Protein AF-A0A960Q167-F1 (afdb_monomer)

Mean predicted aligned error: 5.52 Å

Foldseek 3Di:
DPPPPQPDAPEADQDVVVVVVVVVVCVVFQKWKAKDLASPDFQFFQQLVPDDPVDDSVVVQVVQLVVCLVVCVVVDPDDDDAPVSSQVVCVVVPGGAQKDKIASDQLLNLLNRQVPHDLPHWIKMKMAGPRPAAEDERHDDLQPDPAWHKYQYPDDDQLCVLRNIIIIRHNDSNDGDDDPRMHMYIYGSVSSVVSNVVSVVVVNAQCSNPPDPVSVVVVVVCVVVVD

Nearest PDB structures (foldseek):
  8s2m-assembly1_B  TM=5.513E-01  e=5.524E-02  Xenorhabdus bovienii SS-2004
  1s5b-assembly1_A  TM=5.288E-01  e=3.418E-01  Vibrio cholerae
  7pox-assembly1_AAA  TM=3.876E-01  e=2.897E+00  Homo sapiens

Radius of gyration: 17.99 Å; Cα contacts (8 Å, |Δi|>4): 368; chains: 1; bounding box: 46×35×48 Å

Secondary structure (DSSP, 8-state):
-----PPPP-EEE-SHHHHHHHHHHTTTS-EEEEEES-TT--S--HHHHHS-TTS-HHHHHHHHHHHHHHHHGGG-SS---SHHHHHHHHHHTT---SEEEEES-HHHHHHHHHTT--TTS-EEEEEEE-TTPPEE-TTS-TTS-SS-EEE--SS--HHHHHHTEEEEEPSSTTSPP--TTEEEEEEPGGGHHHHHHHHHHTT--HHHHS-SHHHHHHHHHHHHHT-

pLDDT: mean 89.4, std 11.48, range [32.22, 98.0]

Structure (mmCIF, N/CA/C/O backbone):
data_AF-A0A960Q167-F1
#
_entry.id   AF-A0A960Q167-F1
#
loop_
_atom_site.group_PDB
_atom_site.id
_atom_site.type_symbol
_atom_site.label_atom_id
_atom_site.label_alt_id
_atom_site.label_comp_id
_atom_site.label_asym_id
_atom_site.label_entity_id
_atom_site.label_seq_id
_atom_site.pdbx_PDB_ins_code
_atom_site.Cartn_x
_atom_site.Cartn_y
_atom_site.Cartn_z
_atom_site.occupancy
_atom_site.B_iso_or_equiv
_atom_site.auth_seq_id
_atom_site.auth_comp_id
_atom_site.auth_asym_id
_atom_site.auth_atom_id
_atom_site.pdbx_PDB_model_num
ATOM 1 N N . MET A 1 1 ? -16.768 18.673 -15.789 1.00 34.62 1 MET A N 1
ATOM 2 C CA . MET A 1 1 ? -16.038 17.725 -14.915 1.00 34.62 1 MET A CA 1
ATOM 3 C C . MET A 1 1 ? -16.980 16.571 -14.588 1.00 34.62 1 MET A C 1
ATOM 5 O O . MET A 1 1 ? -17.985 16.840 -13.936 1.00 34.62 1 MET A O 1
ATOM 9 N N . PRO A 1 2 ? -16.750 15.326 -15.038 1.00 32.22 2 PRO A N 1
ATOM 10 C CA . PRO A 1 2 ? -17.537 14.212 -14.526 1.00 32.22 2 PRO A CA 1
ATOM 11 C C . PRO A 1 2 ? -17.194 14.048 -13.040 1.00 32.22 2 PRO A C 1
ATOM 13 O O . PRO A 1 2 ? -16.030 13.857 -12.687 1.00 32.22 2 PRO A O 1
ATOM 16 N N . ARG A 1 3 ? -18.192 14.201 -12.159 1.00 32.22 3 ARG A N 1
ATOM 17 C CA . ARG A 1 3 ? -18.057 13.901 -10.728 1.00 32.22 3 ARG A CA 1
ATOM 18 C C . ARG A 1 3 ? -17.563 12.460 -10.615 1.00 32.22 3 ARG A C 1
ATOM 20 O O . ARG A 1 3 ? -18.276 11.541 -11.009 1.00 32.22 3 ARG A O 1
ATOM 27 N N . GLN A 1 4 ? -16.346 12.263 -10.107 1.00 42.69 4 GLN A N 1
ATOM 28 C CA . GLN A 1 4 ? -15.886 10.936 -9.717 1.00 42.69 4 GLN A CA 1
ATOM 29 C C . GLN A 1 4 ? -16.845 10.425 -8.641 1.00 42.69 4 GLN A C 1
ATOM 31 O O . GLN A 1 4 ? -16.875 10.935 -7.522 1.00 42.69 4 GLN A O 1
ATOM 36 N N . VAL A 1 5 ? -17.695 9.472 -9.017 1.00 40.53 5 VAL A N 1
ATOM 37 C CA . VAL A 1 5 ? -18.605 8.801 -8.092 1.00 40.53 5 VAL A CA 1
ATOM 38 C C . VAL A 1 5 ? -17.734 8.027 -7.109 1.00 40.53 5 VAL A C 1
ATOM 40 O O . VAL A 1 5 ? -17.055 7.074 -7.500 1.00 40.53 5 VAL A O 1
ATOM 43 N N . LYS A 1 6 ? -17.700 8.496 -5.857 1.00 50.59 6 LYS A N 1
ATOM 44 C CA . LYS A 1 6 ? -17.027 7.808 -4.754 1.00 50.59 6 LYS A CA 1
ATOM 45 C C . LYS A 1 6 ? -17.687 6.436 -4.571 1.00 50.59 6 LYS A C 1
ATOM 47 O O . LYS A 1 6 ? -18.917 6.372 -4.636 1.00 50.59 6 LYS A O 1
ATOM 52 N N . PRO A 1 7 ? -16.926 5.360 -4.322 1.00 54.28 7 PRO A N 1
ATOM 53 C CA . PRO A 1 7 ? -17.523 4.113 -3.868 1.00 54.28 7 PRO A CA 1
ATOM 54 C C . PRO A 1 7 ? -18.325 4.388 -2.590 1.00 54.28 7 PRO A C 1
ATOM 56 O O . PRO A 1 7 ? -17.828 5.058 -1.678 1.00 54.28 7 PRO A O 1
ATOM 59 N N . THR A 1 8 ? -19.571 3.921 -2.532 1.00 61.25 8 THR A N 1
ATOM 60 C CA . THR A 1 8 ? -20.372 3.941 -1.303 1.00 61.25 8 THR A CA 1
ATOM 61 C C . THR A 1 8 ? -19.632 3.160 -0.223 1.00 61.25 8 THR A C 1
ATOM 63 O O . THR A 1 8 ? -19.150 2.064 -0.491 1.00 61.25 8 THR A O 1
ATOM 66 N N . ALA A 1 9 ? -19.491 3.739 0.971 1.00 72.56 9 ALA A N 1
ATOM 67 C CA . ALA A 1 9 ? -18.815 3.067 2.076 1.00 72.56 9 ALA A CA 1
ATOM 68 C C . ALA A 1 9 ? -19.565 1.785 2.468 1.00 72.56 9 ALA A C 1
ATOM 70 O O . ALA A 1 9 ? -20.790 1.799 2.577 1.00 72.56 9 ALA A O 1
ATOM 71 N N . ASN A 1 10 ? -18.820 0.710 2.711 1.00 90.06 10 ASN A N 1
ATOM 72 C CA . ASN A 1 10 ? -19.330 -0.563 3.218 1.00 90.06 10 ASN A CA 1
ATOM 73 C C . ASN A 1 10 ? -19.529 -0.535 4.743 1.00 90.06 10 ASN A C 1
ATOM 75 O O . ASN A 1 10 ? -20.311 -1.321 5.270 1.00 90.06 10 ASN A O 1
ATOM 79 N N . GLY A 1 11 ? -18.843 0.374 5.440 1.00 92.25 11 GLY A N 1
ATOM 80 C CA . GLY A 1 11 ? -18.972 0.586 6.878 1.00 92.25 11 GLY A CA 1
ATOM 81 C C . GLY A 1 11 ? -17.874 1.489 7.437 1.00 92.25 11 GLY A C 1
ATOM 82 O O . GLY A 1 11 ? -17.218 2.222 6.687 1.00 92.25 11 GLY A O 1
ATOM 83 N N . VAL A 1 12 ? -17.703 1.444 8.759 1.00 95.75 12 VAL A N 1
ATOM 84 C CA . VAL A 1 12 ? -16.759 2.265 9.529 1.00 95.75 12 VAL A CA 1
ATOM 85 C C . VAL A 1 12 ? -15.834 1.360 10.345 1.00 95.75 12 VAL A C 1
ATOM 87 O O . VAL A 1 12 ? -16.274 0.312 10.804 1.00 95.75 12 VAL A O 1
ATOM 90 N N . ILE A 1 13 ? -14.573 1.768 10.503 1.00 96.75 13 ILE A N 1
ATOM 91 C CA . ILE A 1 13 ? -13.625 1.233 11.487 1.00 96.75 13 ILE A CA 1
ATOM 92 C C . ILE A 1 13 ? -13.333 2.363 12.478 1.00 96.75 13 ILE A C 1
ATOM 94 O O . ILE A 1 13 ? -12.745 3.380 12.101 1.00 96.75 13 ILE A O 1
ATOM 98 N N . ALA A 1 14 ? -13.788 2.208 13.715 1.00 95.69 14 ALA A N 1
ATOM 99 C CA . ALA A 1 14 ? -13.569 3.147 14.809 1.00 95.69 14 ALA A CA 1
ATOM 100 C C . ALA A 1 14 ? -12.671 2.558 15.909 1.00 95.69 14 ALA A C 1
ATOM 102 O O . ALA A 1 14 ? -12.023 3.315 16.627 1.00 95.69 14 ALA A O 1
ATOM 103 N N . GLU A 1 15 ? -12.604 1.231 16.011 1.00 96.69 15 GLU A N 1
ATOM 104 C CA . GLU A 1 15 ? -11.766 0.493 16.960 1.00 96.69 15 GLU A CA 1
ATOM 105 C C . GLU A 1 15 ? -11.263 -0.833 16.356 1.00 96.69 15 GLU A C 1
ATOM 107 O O . GLU A 1 15 ? -11.755 -1.303 15.325 1.00 96.69 15 GLU A O 1
ATOM 112 N N . ILE A 1 16 ? -10.289 -1.483 17.005 1.00 97.38 16 ILE A N 1
ATOM 113 C CA . ILE A 1 16 ? -9.765 -2.784 16.551 1.00 97.38 16 ILE A CA 1
ATOM 114 C C . ILE A 1 16 ? -10.865 -3.854 16.472 1.00 97.38 16 ILE A C 1
ATOM 116 O O . ILE A 1 16 ? -10.813 -4.724 15.599 1.00 97.38 16 ILE A O 1
ATOM 120 N N . ALA A 1 17 ? -11.887 -3.792 17.330 1.00 97.06 17 ALA A N 1
ATOM 121 C CA . ALA A 1 17 ? -13.003 -4.735 17.292 1.00 97.06 17 ALA A CA 1
ATOM 122 C C . ALA A 1 17 ? -13.760 -4.701 15.950 1.00 97.06 17 ALA A C 1
ATOM 124 O O . ALA A 1 17 ? -14.127 -5.764 15.437 1.00 97.06 17 ALA A O 1
ATOM 125 N N . ASP A 1 18 ? -13.907 -3.524 15.331 1.00 97.44 18 ASP A N 1
ATOM 126 C CA . ASP A 1 18 ? -14.516 -3.382 14.004 1.00 97.44 18 ASP A CA 1
ATOM 127 C C . ASP A 1 18 ? -13.678 -4.076 12.927 1.00 97.44 18 ASP A C 1
ATOM 129 O O . ASP A 1 18 ? -14.216 -4.770 12.057 1.00 97.44 18 ASP A O 1
ATOM 133 N N . LEU A 1 19 ? -12.347 -3.941 13.007 1.00 97.06 19 LEU A N 1
ATOM 134 C CA . LEU A 1 19 ? -11.435 -4.643 12.107 1.00 97.06 19 LEU A CA 1
ATOM 135 C C . LEU A 1 19 ? -11.575 -6.156 12.287 1.00 97.06 19 LEU A C 1
ATOM 137 O O . LEU A 1 19 ? -11.718 -6.880 11.309 1.00 97.06 19 LEU A O 1
ATOM 141 N N . LEU A 1 20 ? -11.611 -6.659 13.521 1.00 96.75 20 LEU A N 1
ATOM 142 C CA . LEU A 1 20 ? -11.802 -8.090 13.774 1.00 96.75 20 LEU A CA 1
ATOM 143 C C . LEU A 1 20 ? -13.153 -8.597 13.243 1.00 96.75 20 LEU A C 1
ATOM 145 O O . LEU A 1 20 ? -13.226 -9.705 12.707 1.00 96.75 20 LEU A O 1
ATOM 149 N N . ALA A 1 21 ? -14.218 -7.801 13.357 1.00 96.44 21 ALA A N 1
ATOM 150 C CA . ALA A 1 21 ? -15.525 -8.123 12.788 1.00 96.44 21 ALA A CA 1
ATOM 151 C C . ALA A 1 21 ? -15.500 -8.145 11.248 1.00 96.44 21 ALA A C 1
ATOM 153 O O . ALA A 1 21 ? -16.145 -8.997 10.631 1.00 96.44 21 ALA A O 1
ATOM 154 N N . LEU A 1 22 ? -14.733 -7.251 10.615 1.00 95.56 22 LEU A N 1
ATOM 155 C CA . LEU A 1 22 ? -14.435 -7.305 9.183 1.00 95.56 22 LEU A CA 1
ATOM 156 C C . LEU A 1 22 ? -13.726 -8.610 8.811 1.00 95.56 22 LEU A C 1
ATOM 158 O O . LEU A 1 22 ? -14.242 -9.352 7.982 1.00 95.56 22 LEU A O 1
ATOM 162 N N . LEU A 1 23 ? -12.629 -8.947 9.491 1.00 95.69 23 LEU A N 1
ATOM 163 C CA . LEU A 1 23 ? -11.837 -10.141 9.179 1.00 95.69 23 LEU A CA 1
ATOM 164 C C . LEU A 1 23 ? -12.623 -11.443 9.330 1.00 95.69 23 LEU A C 1
ATOM 166 O O . LEU A 1 23 ? -12.422 -12.370 8.553 1.00 95.69 23 LEU A O 1
ATOM 170 N N . ARG A 1 24 ? -13.563 -11.519 10.281 1.00 96.38 24 ARG A N 1
ATOM 171 C CA . ARG A 1 24 ? -14.470 -12.673 10.411 1.00 96.38 24 ARG A CA 1
ATOM 172 C C . ARG A 1 24 ? -15.352 -12.877 9.178 1.00 96.38 24 ARG A C 1
ATOM 174 O O . ARG A 1 24 ? -15.651 -14.016 8.842 1.00 96.38 24 ARG A O 1
ATOM 181 N N . ARG A 1 25 ? -15.749 -11.798 8.496 1.00 93.88 25 ARG A N 1
ATOM 182 C CA . ARG A 1 25 ? -16.525 -11.860 7.244 1.00 93.88 25 ARG A CA 1
ATOM 183 C C . ARG A 1 25 ? -15.671 -12.194 6.024 1.00 93.88 25 ARG A C 1
ATOM 185 O O . ARG A 1 25 ? -16.228 -12.529 4.991 1.00 93.88 25 ARG A O 1
ATOM 192 N N . HIS A 1 26 ? -14.352 -12.091 6.147 1.00 95.62 26 HIS A N 1
ATOM 193 C CA . HIS A 1 26 ? -13.386 -12.358 5.082 1.00 95.62 26 HIS A CA 1
ATOM 194 C C . HIS A 1 26 ? -12.748 -13.751 5.182 1.00 95.62 26 HIS A C 1
ATOM 196 O O . HIS A 1 26 ? -11.854 -14.068 4.407 1.00 95.62 26 HIS A O 1
ATOM 202 N N . GLN A 1 27 ? -13.191 -14.591 6.125 1.00 92.31 27 GLN A N 1
ATOM 203 C CA . GLN A 1 27 ? -12.603 -15.915 6.380 1.00 92.31 27 GLN A CA 1
ATOM 204 C C . GLN A 1 27 ? -12.768 -16.915 5.227 1.00 92.31 27 GLN A C 1
ATOM 206 O O . GLN A 1 27 ? -12.029 -17.894 5.169 1.00 92.31 27 GLN A O 1
ATOM 211 N N . ASP A 1 28 ? -13.735 -16.702 4.337 1.00 93.00 28 ASP A N 1
ATOM 212 C CA . ASP A 1 28 ? -14.079 -17.590 3.223 1.00 93.00 28 ASP A CA 1
ATOM 213 C C . ASP A 1 28 ? -13.438 -17.175 1.886 1.00 93.00 28 ASP A C 1
ATOM 215 O O . ASP A 1 28 ? -13.809 -17.705 0.836 1.00 93.00 28 ASP A O 1
ATOM 219 N N . GLY A 1 29 ? -12.512 -16.216 1.898 1.00 94.25 29 GLY A N 1
ATOM 220 C CA . GLY A 1 29 ? -11.863 -15.718 0.691 1.00 94.25 29 GLY A CA 1
ATOM 221 C C . GLY A 1 29 ? -10.437 -15.249 0.930 1.00 94.25 29 GLY A C 1
ATOM 222 O O . GLY A 1 29 ? -9.949 -15.182 2.059 1.00 94.25 29 GLY A O 1
ATOM 223 N N . ILE A 1 30 ? -9.761 -14.909 -0.163 1.00 95.69 30 ILE A N 1
ATOM 224 C CA . ILE A 1 30 ? -8.417 -14.334 -0.114 1.00 95.69 30 ILE A CA 1
ATOM 225 C C . ILE A 1 30 ? -8.570 -12.828 -0.264 1.00 95.69 30 ILE A C 1
ATOM 227 O O . ILE A 1 30 ? -9.178 -12.352 -1.221 1.00 95.69 30 ILE A O 1
ATOM 231 N N . PHE A 1 31 ? -8.034 -12.077 0.694 1.00 97.56 31 PHE A N 1
ATOM 232 C CA . PHE A 1 31 ? -8.165 -10.627 0.722 1.00 97.56 31 PHE A CA 1
ATOM 233 C C . PHE A 1 31 ? -6.810 -9.940 0.784 1.00 97.56 31 PHE A C 1
ATOM 235 O O . PHE A 1 31 ? -5.908 -10.348 1.517 1.00 97.56 31 PHE A O 1
ATOM 242 N N . LEU A 1 32 ? -6.714 -8.846 0.037 1.00 98.00 32 LEU A N 1
ATOM 243 C CA . LEU A 1 32 ? -5.652 -7.862 0.146 1.00 98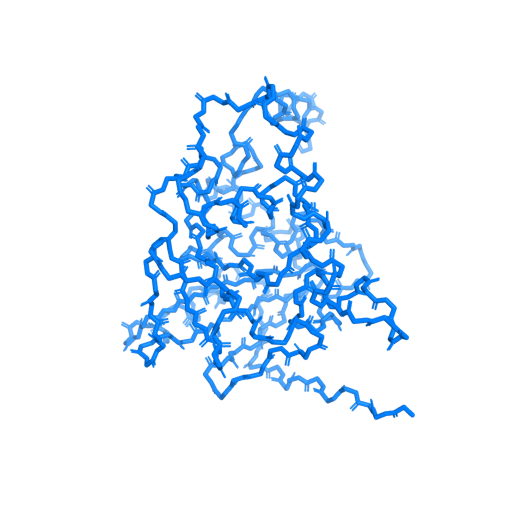.00 32 LEU A CA 1
ATOM 244 C C . LEU A 1 32 ? -6.214 -6.561 0.711 1.00 98.00 32 LEU A C 1
ATOM 246 O O . LEU A 1 32 ? -7.342 -6.175 0.405 1.00 98.00 32 LEU A O 1
ATOM 250 N N . TYR A 1 33 ? -5.408 -5.861 1.498 1.00 97.88 33 TYR A N 1
ATOM 251 C CA . TYR A 1 33 ? -5.811 -4.650 2.199 1.00 97.88 33 TYR A CA 1
ATOM 252 C C . TYR A 1 33 ? -4.934 -3.467 1.801 1.00 97.88 33 TYR A C 1
ATOM 254 O O . TYR A 1 33 ? -3.763 -3.630 1.457 1.00 97.88 33 TYR A O 1
ATOM 262 N N . ARG A 1 34 ? -5.494 -2.259 1.851 1.00 96.62 34 ARG A N 1
ATOM 263 C CA . ARG A 1 34 ? -4.752 -1.012 1.622 1.00 96.62 34 ARG A CA 1
ATOM 264 C C . ARG A 1 34 ? -5.319 0.104 2.487 1.00 96.62 34 ARG A C 1
ATOM 266 O O . ARG A 1 34 ? -6.522 0.346 2.448 1.00 96.62 34 ARG A O 1
ATOM 273 N N . GLY A 1 35 ? -4.457 0.786 3.231 1.00 95.75 35 GLY A N 1
ATOM 274 C CA . GLY A 1 35 ? -4.803 2.020 3.929 1.00 95.75 35 GLY A CA 1
ATOM 275 C C . GLY A 1 35 ? -4.451 3.247 3.108 1.00 95.75 35 GLY A C 1
ATOM 276 O O . GLY A 1 35 ? -3.432 3.252 2.420 1.00 95.75 35 GLY A O 1
ATOM 277 N N . GLU A 1 36 ? -5.282 4.279 3.189 1.00 93.19 36 GLU A N 1
ATOM 278 C CA . GLU A 1 36 ? -4.957 5.622 2.707 1.00 93.19 36 GLU A CA 1
ATOM 279 C C . GLU A 1 36 ? -5.347 6.638 3.780 1.00 93.19 36 GLU A C 1
ATOM 281 O O . GLU A 1 36 ? -6.439 6.564 4.356 1.00 93.19 36 GLU A O 1
ATOM 286 N N . ASP A 1 37 ? -4.466 7.606 3.998 1.00 88.88 37 ASP A N 1
ATOM 287 C CA . ASP A 1 37 ? -4.603 8.668 4.995 1.00 88.88 37 ASP A CA 1
ATOM 288 C C . ASP A 1 37 ? -5.692 9.696 4.667 1.00 88.88 37 ASP A C 1
ATOM 290 O O . ASP A 1 37 ? -6.159 10.403 5.557 1.00 88.88 37 ASP A O 1
ATOM 294 N N . ALA A 1 38 ? -6.177 9.727 3.422 1.00 84.75 38 ALA A N 1
ATOM 295 C CA . ALA A 1 38 ? -7.330 10.531 3.044 1.00 84.75 38 ALA A CA 1
ATOM 296 C C . ALA A 1 38 ? -8.383 9.728 2.272 1.00 84.75 38 ALA A C 1
ATOM 298 O O . ALA A 1 38 ? -8.195 9.279 1.136 1.00 84.75 38 ALA A O 1
ATOM 299 N N . ALA A 1 39 ? -9.583 9.663 2.847 1.00 77.25 39 ALA A N 1
ATOM 300 C CA . ALA A 1 39 ? -10.752 8.982 2.294 1.00 77.25 39 ALA A CA 1
ATOM 301 C C . ALA A 1 39 ? -11.269 9.567 0.966 1.00 77.25 39 ALA A C 1
ATOM 303 O O . ALA A 1 39 ? -12.188 9.001 0.353 1.00 77.25 39 ALA A O 1
ATOM 304 N N . SER A 1 40 ? -10.748 10.728 0.558 1.00 72.25 40 SER A N 1
ATOM 305 C CA . SER A 1 40 ? -11.099 11.448 -0.665 1.00 72.25 40 SER A CA 1
ATOM 306 C C . SER A 1 40 ? -10.318 10.970 -1.891 1.00 72.25 40 SER A C 1
ATOM 308 O O . SER A 1 40 ? -10.781 11.214 -3.010 1.00 72.25 40 SER A O 1
ATOM 310 N N . TYR A 1 41 ? -9.188 10.277 -1.710 1.00 72.25 41 TYR A N 1
ATOM 311 C CA . TYR A 1 41 ? -8.347 9.873 -2.829 1.00 72.25 41 TYR A CA 1
ATOM 312 C C . TYR A 1 41 ? -8.940 8.686 -3.601 1.00 72.25 41 TYR A C 1
ATOM 314 O O . TYR A 1 41 ? -9.305 7.667 -3.005 1.00 72.25 41 TYR A O 1
ATOM 322 N N . PRO A 1 42 ? -9.032 8.778 -4.942 1.00 84.50 42 PRO A N 1
ATOM 323 C CA . PRO A 1 42 ? -9.322 7.612 -5.759 1.00 84.50 42 PRO A CA 1
ATOM 324 C C . PRO A 1 42 ? -8.146 6.630 -5.689 1.00 84.50 42 PRO A C 1
ATOM 326 O O . PRO A 1 42 ? -6.991 7.059 -5.693 1.00 84.50 42 PRO A O 1
ATOM 329 N N . LEU A 1 43 ? -8.437 5.323 -5.706 1.00 91.94 43 LEU A N 1
ATOM 330 C CA . LEU A 1 43 ? -7.428 4.269 -5.863 1.00 91.94 43 LEU A CA 1
ATOM 331 C C . LEU A 1 43 ? -6.795 4.358 -7.250 1.00 91.94 43 LEU A C 1
ATOM 333 O O . LEU A 1 43 ? -7.223 3.703 -8.195 1.00 91.94 43 LEU A O 1
ATOM 337 N N . ARG A 1 44 ? -5.809 5.233 -7.389 1.00 93.56 44 ARG A N 1
ATOM 338 C CA . ARG A 1 44 ? -5.122 5.513 -8.642 1.00 93.56 44 ARG A CA 1
ATOM 339 C C . ARG A 1 44 ? -3.614 5.455 -8.404 1.00 93.56 44 ARG A C 1
ATOM 341 O O . ARG A 1 44 ? -3.154 6.121 -7.469 1.00 93.56 44 ARG A O 1
ATOM 348 N N . PRO A 1 45 ? -2.851 4.714 -9.229 1.00 95.25 45 PRO A N 1
ATOM 349 C CA . PRO A 1 45 ? -1.395 4.705 -9.15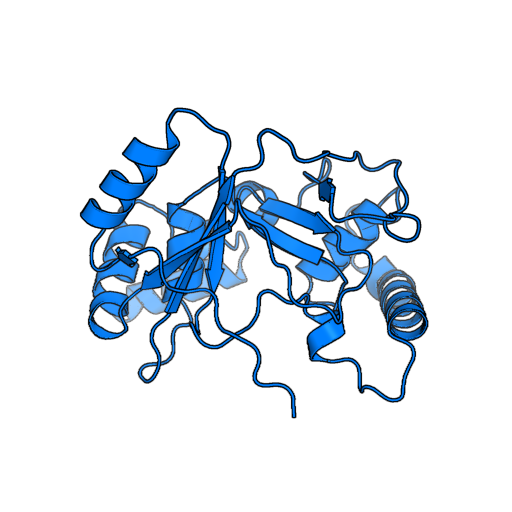6 1.00 95.25 45 PRO A CA 1
ATOM 350 C C . PRO A 1 45 ? -0.791 6.111 -9.126 1.00 95.25 45 PRO A C 1
ATOM 352 O O . PRO A 1 45 ? -1.348 7.068 -9.675 1.00 95.25 45 PRO A O 1
ATOM 355 N N . LYS A 1 46 ? 0.380 6.249 -8.492 1.00 94.25 46 LYS A N 1
ATOM 356 C CA . LYS A 1 46 ? 1.059 7.547 -8.347 1.00 94.25 46 LYS A CA 1
ATOM 357 C C . LYS A 1 46 ? 1.315 8.209 -9.702 1.00 94.25 46 LYS A C 1
ATOM 359 O O . LYS A 1 46 ? 1.081 9.410 -9.819 1.00 94.25 46 LYS A O 1
ATOM 364 N N . LEU A 1 47 ? 1.692 7.429 -10.716 1.00 95.00 47 LEU A N 1
ATOM 365 C CA . LEU A 1 47 ? 1.919 7.922 -12.072 1.00 95.00 47 LEU A CA 1
ATOM 366 C C . LEU A 1 47 ? 0.695 8.647 -12.644 1.00 95.00 47 LEU A C 1
ATOM 368 O O . LEU A 1 47 ? 0.777 9.830 -12.955 1.00 95.00 47 LEU A O 1
ATOM 372 N N . GLY A 1 48 ? -0.476 8.009 -12.682 1.00 93.56 48 GLY A N 1
ATOM 373 C CA . GLY A 1 48 ? -1.679 8.645 -13.235 1.00 93.56 48 GLY A CA 1
ATOM 374 C C . GLY A 1 48 ? -2.295 9.745 -12.363 1.00 93.56 48 GLY A C 1
ATOM 375 O O . GLY A 1 48 ? -3.287 10.366 -12.755 1.00 93.56 48 GLY A O 1
ATOM 376 N N . ARG A 1 49 ? -1.749 9.992 -11.164 1.00 91.06 49 ARG A N 1
ATOM 377 C CA . ARG A 1 49 ? -2.047 11.195 -10.368 1.00 91.06 49 ARG A CA 1
ATOM 378 C C . ARG A 1 49 ? -1.161 12.382 -10.755 1.00 91.06 49 ARG A C 1
ATOM 380 O O . ARG A 1 49 ? -1.602 13.514 -10.597 1.00 91.06 49 ARG A O 1
ATOM 387 N N . GLN A 1 50 ? 0.063 12.127 -11.215 1.00 91.38 50 GLN A N 1
ATOM 388 C CA . GLN A 1 50 ? 1.088 13.150 -11.446 1.00 91.38 50 GLN A CA 1
ATOM 389 C C . GLN A 1 50 ? 1.276 13.510 -12.921 1.00 91.38 50 GLN A C 1
ATOM 391 O O . GLN A 1 50 ? 1.696 14.627 -13.214 1.00 91.38 50 GLN A O 1
ATOM 396 N N . VAL A 1 51 ? 0.960 12.596 -13.841 1.00 89.69 51 VAL A N 1
ATOM 397 C CA . VAL A 1 51 ? 1.052 12.855 -15.281 1.00 89.69 51 VAL A CA 1
ATOM 398 C C . VAL A 1 51 ? 0.013 13.909 -15.695 1.00 89.69 51 VAL A C 1
ATOM 400 O O . VAL A 1 51 ? -1.180 13.718 -15.426 1.00 89.69 51 VAL A O 1
ATOM 403 N N . PRO A 1 52 ? 0.427 15.015 -16.346 1.00 87.88 52 PRO A N 1
ATOM 404 C CA . PRO A 1 52 ? -0.513 15.969 -16.923 1.00 87.88 52 PRO A CA 1
ATOM 405 C C . PRO A 1 52 ? -1.274 15.334 -18.091 1.00 87.88 52 PRO A C 1
ATOM 407 O O . PRO A 1 52 ? -0.745 14.485 -18.804 1.00 87.88 52 PRO A O 1
ATOM 410 N N . LYS A 1 53 ? -2.527 15.747 -18.297 1.00 84.19 53 LYS A N 1
ATOM 411 C CA . LYS A 1 53 ? -3.449 15.099 -19.251 1.00 84.19 53 LYS A CA 1
ATOM 412 C C . LYS A 1 53 ? -3.011 15.222 -20.709 1.00 84.19 53 LYS A C 1
ATOM 414 O O . LYS A 1 53 ? -3.531 14.510 -21.558 1.00 84.19 53 LYS A O 1
ATOM 419 N N . GLU A 1 54 ? -2.135 16.174 -20.987 1.00 88.81 54 GLU A N 1
ATOM 420 C CA . GLU A 1 54 ? -1.628 16.508 -22.310 1.00 88.81 54 GLU A CA 1
ATOM 421 C C . GLU A 1 54 ? -0.495 15.576 -22.758 1.00 88.81 54 GLU A C 1
ATOM 423 O O . GLU A 1 54 ? -0.132 15.594 -23.931 1.00 88.81 54 GLU A O 1
ATOM 428 N N . PHE A 1 55 ? 0.068 14.783 -21.841 1.00 88.88 55 PHE A N 1
ATOM 429 C CA . PHE A 1 55 ? 1.180 13.883 -22.122 1.00 88.88 55 PHE A CA 1
ATOM 430 C C . PHE A 1 55 ? 0.742 12.425 -22.106 1.00 88.88 55 PHE A C 1
ATOM 432 O O . PHE A 1 55 ? -0.147 12.037 -21.343 1.00 88.88 55 PHE A O 1
ATOM 439 N N . ASP A 1 56 ? 1.428 11.615 -22.911 1.00 92.56 56 ASP A N 1
ATOM 440 C CA . ASP A 1 56 ? 1.312 10.170 -22.807 1.00 92.56 56 ASP A CA 1
ATOM 441 C C . ASP A 1 56 ? 1.996 9.691 -21.522 1.00 92.56 56 ASP A C 1
ATOM 443 O O . ASP A 1 56 ? 3.180 9.938 -21.269 1.00 92.56 56 ASP A O 1
ATOM 447 N N . TRP A 1 57 ? 1.218 9.032 -20.670 1.00 93.69 57 TRP A N 1
ATOM 448 C CA . TRP A 1 57 ? 1.705 8.512 -19.405 1.00 93.69 57 TRP A CA 1
ATOM 449 C C . TRP A 1 57 ? 2.672 7.339 -19.615 1.00 93.69 57 TRP A C 1
ATOM 451 O O . TRP A 1 57 ? 3.529 7.141 -18.750 1.00 93.69 57 TRP A O 1
ATOM 461 N N . SER A 1 58 ? 2.567 6.584 -20.722 1.00 92.69 58 SER A N 1
ATOM 462 C CA . SER A 1 58 ? 3.461 5.450 -20.987 1.00 92.69 58 SER A CA 1
ATOM 463 C C . SER A 1 58 ? 4.881 5.923 -21.275 1.00 92.69 58 SER A C 1
ATOM 465 O O . SER A 1 58 ? 5.820 5.434 -20.649 1.00 92.69 58 SER A O 1
ATOM 467 N N . ASP A 1 59 ? 5.023 6.944 -22.124 1.00 93.06 59 ASP A N 1
ATOM 468 C CA . ASP A 1 59 ? 6.316 7.541 -22.485 1.00 93.06 59 ASP A CA 1
ATOM 469 C C . ASP A 1 59 ? 7.007 8.153 -21.257 1.00 93.06 59 ASP A C 1
ATOM 471 O O . ASP A 1 59 ? 8.228 8.056 -21.075 1.00 93.06 59 ASP A O 1
ATOM 475 N N . ILE A 1 60 ? 6.216 8.773 -20.373 1.00 94.06 60 ILE A N 1
ATOM 476 C CA . ILE A 1 60 ? 6.713 9.317 -19.106 1.00 94.06 60 ILE A CA 1
ATOM 477 C C . ILE A 1 60 ? 7.226 8.194 -18.206 1.00 94.06 60 ILE A C 1
ATOM 479 O O . ILE A 1 60 ? 8.311 8.326 -17.641 1.00 94.06 60 ILE A O 1
ATOM 483 N N . GLU A 1 61 ? 6.473 7.105 -18.043 1.00 95.12 61 GLU A N 1
ATOM 484 C CA . GLU A 1 61 ? 6.891 6.003 -17.176 1.00 95.12 61 GLU A CA 1
ATOM 485 C C . GLU A 1 61 ? 8.170 5.332 -17.671 1.00 95.12 61 GLU A C 1
ATOM 487 O O . GLU A 1 61 ? 9.080 5.104 -16.871 1.00 95.12 61 GLU A O 1
ATOM 492 N N . GLU A 1 62 ? 8.268 5.073 -18.976 1.00 93.94 62 GLU A N 1
ATOM 493 C CA . GLU A 1 62 ? 9.467 4.513 -19.600 1.00 93.94 62 GLU A CA 1
ATOM 494 C C . GLU A 1 62 ? 10.681 5.412 -19.330 1.00 93.94 62 GLU A C 1
ATOM 496 O O . GLU A 1 62 ? 11.697 4.962 -18.791 1.00 93.94 62 GLU A O 1
ATOM 501 N N . THR A 1 63 ? 10.532 6.721 -19.558 1.00 94.81 63 THR A N 1
ATOM 502 C CA . THR A 1 63 ? 11.581 7.714 -19.285 1.00 94.81 63 THR A CA 1
ATOM 503 C C . THR A 1 63 ? 11.991 7.739 -17.808 1.00 94.81 63 THR A C 1
ATOM 505 O O . THR A 1 63 ? 13.184 7.808 -17.484 1.00 94.81 63 THR A O 1
ATOM 508 N N . LEU A 1 64 ? 11.020 7.691 -16.889 1.00 95.12 64 LEU A N 1
ATOM 509 C CA . LEU A 1 64 ? 11.267 7.688 -15.445 1.00 95.12 64 LEU A CA 1
ATOM 510 C C . LEU A 1 64 ? 12.021 6.428 -15.009 1.00 95.12 64 LEU A C 1
ATOM 512 O O . LEU A 1 64 ? 12.991 6.524 -14.250 1.00 95.12 64 LEU A O 1
ATOM 516 N N . ILE A 1 65 ? 11.604 5.258 -15.494 1.00 94.81 65 ILE A N 1
ATOM 517 C CA . ILE A 1 65 ? 12.225 3.971 -15.173 1.00 94.81 65 ILE A CA 1
ATOM 518 C C . ILE A 1 65 ? 13.642 3.903 -15.734 1.00 94.81 65 ILE A C 1
ATOM 520 O O . ILE A 1 65 ? 14.554 3.474 -15.029 1.00 94.81 65 ILE A O 1
ATOM 524 N N . ASP A 1 66 ? 13.872 4.369 -16.957 1.00 95.69 66 ASP A N 1
ATOM 525 C CA . ASP A 1 66 ? 15.205 4.370 -17.553 1.00 95.69 66 ASP A CA 1
ATOM 526 C C . ASP A 1 66 ? 16.153 5.345 -16.854 1.00 95.69 66 ASP A C 1
ATOM 528 O O . ASP A 1 66 ? 17.325 5.031 -16.613 1.00 95.69 66 ASP A O 1
ATOM 532 N N . ALA A 1 67 ? 15.656 6.513 -16.442 1.00 96.56 67 ALA A N 1
ATOM 533 C CA . ALA A 1 67 ? 16.414 7.415 -15.585 1.00 96.56 67 ALA A CA 1
ATOM 534 C C . ALA A 1 67 ? 16.750 6.759 -14.236 1.00 96.56 67 ALA A C 1
ATOM 536 O O . ALA A 1 67 ? 17.893 6.867 -13.781 1.00 96.56 67 ALA A O 1
ATOM 537 N N . PHE A 1 68 ? 15.796 6.051 -13.623 1.00 96.00 68 PHE A N 1
ATOM 538 C CA . PHE A 1 68 ? 16.003 5.321 -12.372 1.00 96.00 68 PHE A CA 1
ATOM 539 C C . PHE A 1 68 ? 17.038 4.200 -12.529 1.00 96.00 68 PHE A C 1
ATOM 541 O O . PHE A 1 68 ? 17.980 4.137 -11.744 1.00 96.00 68 PHE A O 1
ATOM 548 N N . LYS A 1 69 ? 16.953 3.380 -13.585 1.00 94.75 69 LYS A N 1
ATOM 549 C CA . LYS A 1 69 ? 17.929 2.321 -13.898 1.00 94.75 69 LYS A CA 1
ATOM 550 C C . LYS A 1 69 ? 19.343 2.880 -14.055 1.00 94.75 69 LYS A C 1
ATOM 552 O O . LYS A 1 69 ? 20.281 2.361 -13.453 1.00 94.75 69 LYS A O 1
ATOM 557 N N . ARG A 1 70 ? 19.508 3.957 -14.836 1.00 95.06 70 ARG A N 1
ATOM 558 C CA . ARG A 1 70 ? 20.826 4.570 -15.086 1.00 95.06 70 ARG A CA 1
ATOM 559 C C . ARG A 1 70 ? 21.422 5.215 -13.837 1.00 95.06 70 ARG A C 1
ATOM 561 O O . ARG A 1 70 ? 22.610 5.050 -13.580 1.00 95.06 70 ARG A O 1
ATOM 568 N N . ARG A 1 71 ? 20.618 5.963 -13.074 1.00 95.75 71 ARG A N 1
ATOM 569 C CA . ARG A 1 71 ? 21.087 6.729 -11.902 1.00 95.75 71 ARG A CA 1
ATOM 570 C C . ARG A 1 71 ? 21.180 5.885 -10.634 1.00 95.75 71 ARG A C 1
ATOM 572 O O . ARG A 1 71 ? 21.997 6.186 -9.774 1.00 95.75 71 ARG A O 1
ATOM 579 N N . GLY A 1 72 ? 20.347 4.855 -10.520 1.00 92.75 72 GLY A N 1
ATOM 580 C CA . GLY A 1 72 ? 20.277 3.954 -9.374 1.00 92.75 72 GLY A CA 1
ATOM 581 C C . GLY A 1 72 ? 21.360 2.880 -9.373 1.00 92.75 72 GLY A C 1
ATOM 582 O O . GLY A 1 72 ? 21.696 2.383 -8.305 1.00 92.75 72 GLY A O 1
ATOM 583 N N . ALA A 1 73 ? 21.944 2.552 -10.534 1.00 90.88 73 ALA A N 1
ATOM 584 C CA . ALA A 1 73 ? 22.923 1.471 -10.682 1.00 90.88 73 ALA A CA 1
ATOM 585 C C . ALA A 1 73 ? 24.061 1.457 -9.632 1.00 90.88 73 ALA A C 1
ATOM 587 O O . ALA A 1 73 ? 24.349 0.371 -9.130 1.00 90.88 73 ALA A O 1
ATOM 588 N N . PRO A 1 74 ? 24.673 2.595 -9.236 1.00 93.38 74 PRO A N 1
ATOM 589 C CA . PRO A 1 74 ? 25.732 2.609 -8.218 1.00 93.38 74 PRO A CA 1
ATOM 590 C C . PRO A 1 74 ? 25.271 2.246 -6.799 1.00 93.38 74 PRO A C 1
ATOM 592 O O . PRO A 1 74 ? 26.102 1.929 -5.955 1.00 93.38 74 PRO A O 1
ATOM 595 N N . TYR A 1 75 ? 23.967 2.317 -6.523 1.00 90.81 75 TYR A N 1
ATOM 596 C CA . TYR A 1 75 ? 23.383 2.115 -5.193 1.00 90.81 75 TYR A CA 1
ATOM 597 C C . TYR A 1 75 ? 22.754 0.725 -5.021 1.00 90.81 75 TYR A C 1
ATOM 599 O O . TYR A 1 75 ? 22.175 0.431 -3.978 1.00 90.81 75 TYR A O 1
ATOM 607 N N . LEU A 1 76 ? 22.827 -0.130 -6.045 1.00 87.06 76 LEU A N 1
ATOM 608 C CA . LEU A 1 76 ? 22.225 -1.458 -6.013 1.00 87.06 76 LEU A CA 1
ATOM 609 C C . LEU A 1 76 ? 23.121 -2.457 -5.287 1.00 87.06 76 LEU A C 1
ATOM 611 O O . LEU A 1 76 ? 24.237 -2.731 -5.720 1.00 87.06 76 LEU A O 1
ATOM 615 N N . THR A 1 77 ? 22.577 -3.103 -4.258 1.00 84.69 77 THR A N 1
ATOM 616 C CA . THR A 1 77 ? 23.203 -4.286 -3.647 1.00 84.69 77 THR A CA 1
ATOM 617 C C . THR A 1 77 ? 23.098 -5.511 -4.558 1.00 84.69 77 THR A C 1
ATOM 619 O O . THR A 1 77 ? 23.988 -6.355 -4.596 1.00 84.69 77 THR A O 1
ATOM 622 N N . SER A 1 78 ? 22.002 -5.616 -5.313 1.00 86.31 78 SER A N 1
ATOM 623 C CA . SER A 1 78 ? 21.798 -6.644 -6.331 1.00 86.31 78 SER A CA 1
ATOM 624 C C . SER A 1 78 ? 21.031 -6.052 -7.508 1.00 86.31 78 SER A C 1
ATOM 626 O O . SER A 1 78 ? 20.168 -5.192 -7.327 1.00 86.31 78 SER A O 1
ATOM 628 N N . ARG A 1 79 ? 21.377 -6.470 -8.729 1.00 87.75 79 ARG A N 1
ATOM 629 C CA . ARG A 1 79 ? 20.747 -5.943 -9.941 1.00 87.75 79 ARG A CA 1
ATOM 630 C C . ARG A 1 79 ? 19.436 -6.690 -10.226 1.00 87.75 79 ARG A C 1
ATOM 632 O O . ARG A 1 79 ? 19.498 -7.912 -10.393 1.00 87.75 79 ARG A O 1
ATOM 639 N N . PRO A 1 80 ? 18.294 -5.986 -10.354 1.00 91.25 80 PRO A N 1
ATOM 640 C CA . PRO A 1 80 ? 17.045 -6.594 -10.801 1.00 91.25 80 PRO A CA 1
ATOM 641 C C . PRO A 1 80 ? 17.193 -7.251 -12.178 1.00 91.25 80 PRO A C 1
ATOM 643 O O . PRO A 1 80 ? 17.866 -6.715 -13.068 1.00 91.25 80 PRO A O 1
ATOM 646 N N . ARG A 1 81 ? 16.572 -8.421 -12.342 1.00 90.56 81 ARG A N 1
ATOM 647 C CA . ARG A 1 81 ? 16.694 -9.284 -13.528 1.00 90.56 81 ARG A CA 1
ATOM 648 C C . ARG A 1 81 ? 15.540 -9.140 -14.513 1.00 90.56 81 ARG A C 1
ATOM 650 O O . ARG A 1 81 ? 15.709 -9.515 -15.667 1.00 90.56 81 ARG A O 1
ATOM 657 N N . SER A 1 82 ? 14.411 -8.587 -14.081 1.00 92.00 82 SER A N 1
ATOM 658 C CA . SER A 1 82 ? 13.243 -8.354 -14.931 1.00 92.00 82 SER A CA 1
ATOM 659 C C . SER A 1 82 ? 12.719 -6.927 -14.818 1.00 92.00 82 SER A C 1
ATOM 661 O O . SER A 1 82 ? 13.069 -6.182 -13.898 1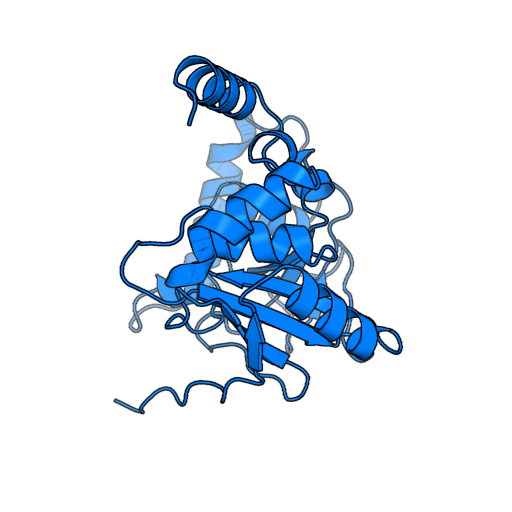.00 92.00 82 SER A O 1
ATOM 663 N N . GLU A 1 83 ? 11.875 -6.536 -15.772 1.00 92.50 83 GLU A N 1
ATOM 664 C CA . GLU A 1 83 ? 11.198 -5.237 -15.768 1.00 92.50 83 GLU A CA 1
ATOM 665 C C . GLU A 1 83 ? 10.332 -5.056 -14.527 1.00 92.50 83 GLU A C 1
ATOM 667 O O . GLU A 1 83 ? 10.318 -3.977 -13.939 1.00 92.50 83 GLU A O 1
ATOM 672 N N . LEU A 1 84 ? 9.670 -6.126 -14.090 1.00 92.44 84 LEU A N 1
ATOM 673 C CA . LEU A 1 84 ? 8.795 -6.096 -12.932 1.00 92.44 84 LEU A CA 1
ATOM 674 C C . LEU A 1 84 ? 9.578 -5.915 -11.628 1.00 92.44 84 LEU A C 1
ATOM 676 O O . LEU A 1 84 ? 9.204 -5.088 -10.800 1.00 92.44 84 LEU A O 1
ATOM 680 N N . GLN A 1 85 ? 10.735 -6.570 -11.487 1.00 91.75 85 GLN A N 1
ATOM 681 C CA . GLN A 1 85 ? 11.626 -6.328 -10.348 1.00 91.75 85 GLN A CA 1
ATOM 682 C C . GLN A 1 85 ? 12.157 -4.886 -10.337 1.00 91.75 85 GLN A C 1
ATOM 684 O O . GLN A 1 85 ? 12.241 -4.264 -9.276 1.00 91.75 85 GLN A O 1
ATOM 689 N N . TRP A 1 86 ? 12.487 -4.326 -11.508 1.00 93.06 86 TRP A N 1
ATOM 690 C CA . TRP A 1 86 ? 12.856 -2.912 -11.624 1.00 93.06 86 TRP A CA 1
ATOM 691 C C . TRP A 1 86 ? 11.712 -1.981 -11.227 1.00 93.06 86 TRP A C 1
ATOM 693 O O . TRP A 1 86 ? 11.949 -1.015 -10.505 1.00 93.06 86 TRP A O 1
ATOM 703 N N . LEU A 1 87 ? 10.491 -2.270 -11.677 1.00 93.62 87 LEU A N 1
ATOM 704 C CA . LEU A 1 87 ? 9.304 -1.470 -11.396 1.00 93.62 87 LEU A CA 1
ATOM 705 C C . LEU A 1 87 ? 8.955 -1.489 -9.902 1.00 93.62 87 LEU A C 1
ATOM 707 O O . LEU A 1 87 ? 8.739 -0.432 -9.310 1.00 93.62 87 LEU A O 1
ATOM 711 N N . THR A 1 88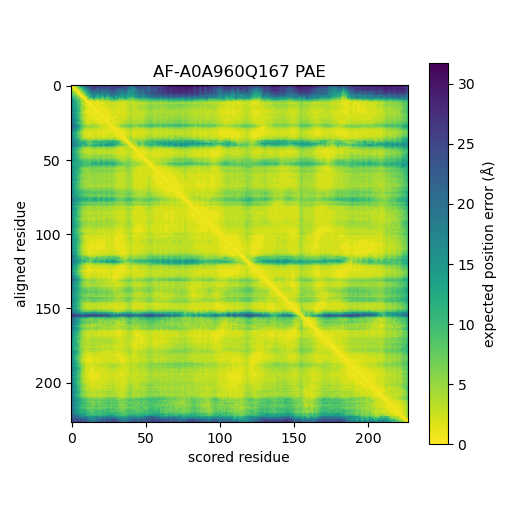 ? 8.989 -2.666 -9.275 1.00 91.44 88 THR A N 1
ATOM 712 C CA . THR A 1 88 ? 8.787 -2.840 -7.831 1.00 91.44 88 THR A CA 1
ATOM 713 C C . THR A 1 88 ? 9.852 -2.097 -7.025 1.00 91.44 88 THR A C 1
ATOM 715 O O . THR A 1 88 ? 9.523 -1.372 -6.085 1.00 91.44 88 THR A O 1
ATOM 718 N N . LEU A 1 89 ? 11.129 -2.206 -7.411 1.00 91.50 89 LEU A N 1
ATOM 719 C CA . LEU A 1 89 ? 12.210 -1.462 -6.761 1.00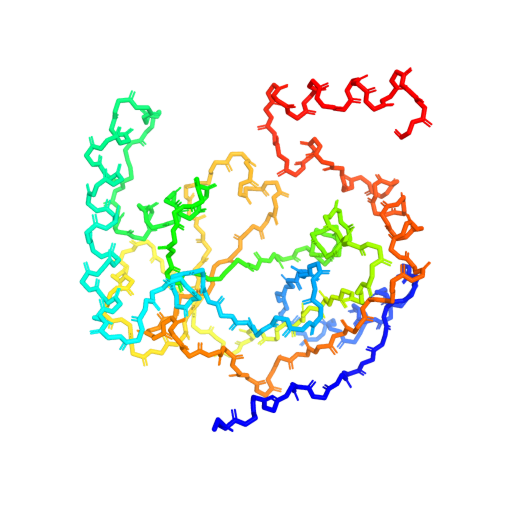 91.50 89 LEU A CA 1
ATOM 720 C C . LEU A 1 89 ? 12.028 0.055 -6.922 1.00 91.50 89 LEU A C 1
ATOM 722 O O . LEU A 1 89 ? 12.218 0.814 -5.975 1.00 91.50 89 LEU A O 1
ATOM 726 N N . ALA A 1 90 ? 11.637 0.514 -8.106 1.00 93.12 90 ALA A N 1
ATOM 727 C CA . ALA A 1 90 ? 11.409 1.927 -8.364 1.00 93.12 90 ALA A CA 1
ATOM 728 C C . ALA A 1 90 ? 10.251 2.487 -7.519 1.00 93.12 90 ALA A C 1
ATOM 730 O O . ALA A 1 90 ? 10.410 3.524 -6.868 1.00 93.12 90 ALA A O 1
ATOM 731 N N . GLN A 1 91 ? 9.122 1.774 -7.467 1.00 92.62 91 GLN A N 1
ATOM 732 C CA . GLN A 1 91 ? 7.972 2.094 -6.614 1.00 92.62 91 GLN A CA 1
ATOM 733 C C . GLN A 1 91 ? 8.387 2.184 -5.140 1.00 92.62 91 GLN A C 1
ATOM 735 O O . GLN A 1 91 ? 8.030 3.135 -4.445 1.00 92.62 91 GLN A O 1
ATOM 740 N N . HIS A 1 92 ? 9.213 1.245 -4.679 1.00 87.75 92 HIS A N 1
ATOM 741 C CA . HIS A 1 92 ? 9.727 1.210 -3.312 1.00 87.75 92 HIS A CA 1
ATOM 742 C C . HIS A 1 92 ? 10.506 2.467 -2.904 1.00 87.75 92 HIS A C 1
ATOM 744 O O . HIS A 1 92 ? 10.424 2.924 -1.759 1.00 87.75 92 HIS A O 1
ATOM 750 N N . HIS A 1 93 ? 11.255 3.030 -3.852 1.00 90.00 93 HIS A N 1
ATOM 751 C CA . HIS A 1 93 ? 12.003 4.276 -3.688 1.00 90.00 93 HIS A CA 1
ATOM 752 C C . HIS A 1 93 ? 11.187 5.520 -4.078 1.00 90.00 93 HIS A C 1
ATOM 754 O O . HIS A 1 93 ? 11.725 6.622 -4.159 1.00 90.00 93 HIS A O 1
ATOM 760 N N . GLY A 1 94 ? 9.876 5.366 -4.278 1.00 91.00 94 GLY A N 1
ATOM 761 C CA . GLY A 1 94 ? 8.938 6.464 -4.472 1.00 91.00 94 GLY A CA 1
ATOM 762 C C . GLY A 1 94 ? 8.837 6.986 -5.903 1.00 91.00 94 GLY A C 1
ATOM 763 O O . GLY A 1 94 ? 8.211 8.037 -6.096 1.00 91.00 94 GLY A O 1
ATOM 764 N N . LEU A 1 95 ? 9.401 6.288 -6.897 1.00 94.69 95 LEU A N 1
ATOM 765 C CA . LEU A 1 95 ? 9.170 6.612 -8.306 1.00 94.69 95 LEU A CA 1
ATOM 766 C C . LEU A 1 95 ? 7.669 6.504 -8.610 1.00 94.69 95 LEU A C 1
ATOM 768 O O . LEU A 1 95 ? 6.969 5.645 -8.077 1.00 94.69 95 LEU A O 1
ATOM 772 N N . ALA A 1 96 ? 7.151 7.400 -9.444 1.00 95.06 96 ALA A N 1
ATOM 773 C CA . ALA A 1 96 ? 5.762 7.336 -9.866 1.00 95.06 96 ALA A CA 1
ATOM 774 C C . ALA A 1 96 ? 5.590 6.202 -10.885 1.00 95.06 96 ALA A C 1
ATOM 776 O O . ALA A 1 96 ? 6.043 6.329 -12.017 1.00 95.06 96 ALA A O 1
ATOM 777 N N . THR A 1 97 ? 4.952 5.105 -10.471 1.00 96.44 97 THR A N 1
ATOM 778 C CA . THR A 1 97 ? 4.708 3.932 -11.325 1.00 96.44 97 THR A CA 1
ATOM 779 C C . THR A 1 97 ? 3.213 3.658 -11.509 1.00 96.44 97 THR A C 1
ATOM 781 O O . THR A 1 97 ? 2.361 4.276 -10.852 1.00 96.44 97 THR A O 1
ATOM 784 N N . ARG A 1 98 ? 2.899 2.702 -12.388 1.00 96.81 98 ARG A N 1
ATOM 785 C CA . ARG A 1 98 ? 1.575 2.102 -12.592 1.00 96.81 98 ARG A CA 1
ATOM 786 C C . ARG A 1 98 ? 1.139 1.127 -11.496 1.00 96.81 98 ARG A C 1
ATOM 788 O O . ARG A 1 98 ? 0.068 0.532 -11.606 1.00 96.81 98 ARG A O 1
ATOM 795 N N . LEU A 1 99 ? 1.954 0.932 -10.462 1.00 96.44 99 LEU A N 1
ATOM 796 C CA . LEU A 1 99 ? 1.643 0.025 -9.367 1.00 96.44 99 LEU A CA 1
ATOM 797 C C . LEU A 1 99 ? 0.747 0.699 -8.317 1.00 96.44 99 LEU A C 1
ATOM 799 O O . LEU A 1 99 ? 0.864 1.894 -8.032 1.00 96.44 99 LEU A O 1
ATOM 803 N N . LEU A 1 100 ? -0.132 -0.101 -7.715 1.00 95.56 100 LEU A N 1
ATOM 804 C CA . LEU A 1 100 ? -0.711 0.183 -6.401 1.00 95.56 100 LEU A CA 1
ATOM 805 C C . LEU A 1 100 ? -0.254 -0.881 -5.416 1.00 95.56 100 LEU A C 1
ATOM 807 O O . LEU A 1 100 ? -0.291 -2.071 -5.731 1.00 95.56 100 LEU A O 1
ATOM 811 N N . ASP A 1 101 ? 0.121 -0.431 -4.228 1.00 93.88 101 ASP A N 1
ATOM 812 C CA . ASP A 1 101 ? 0.572 -1.276 -3.130 1.00 93.88 101 ASP A CA 1
ATOM 813 C C . ASP A 1 101 ? -0.625 -1.829 -2.350 1.00 93.88 101 ASP A C 1
ATOM 815 O O . ASP A 1 101 ? -1.571 -1.117 -2.010 1.00 93.88 101 ASP A O 1
ATOM 819 N N . TRP A 1 102 ? -0.562 -3.101 -2.023 1.00 96.56 102 TRP A N 1
ATOM 820 C CA . TRP A 1 102 ? -1.487 -3.789 -1.147 1.00 96.56 102 TRP A CA 1
ATOM 821 C C . TRP A 1 102 ? -0.683 -4.576 -0.125 1.00 96.56 102 TRP A C 1
ATOM 823 O O . TRP A 1 102 ? 0.500 -4.850 -0.316 1.00 96.56 102 TRP A O 1
ATOM 833 N N . THR A 1 103 ? -1.327 -4.970 0.961 1.00 96.44 103 THR A N 1
ATOM 834 C CA . THR A 1 103 ? -0.737 -5.852 1.960 1.00 96.44 103 THR A CA 1
ATOM 835 C C . THR A 1 103 ? -1.676 -7.005 2.262 1.00 96.44 103 THR A C 1
ATOM 837 O O . THR A 1 103 ? -2.896 -6.847 2.306 1.00 96.44 103 THR A O 1
ATOM 840 N N . GLN A 1 104 ? -1.105 -8.182 2.497 1.00 95.81 104 GLN A N 1
ATOM 841 C CA . GLN A 1 104 ? -1.845 -9.326 3.032 1.00 95.81 104 GLN A CA 1
ATOM 842 C C . GLN A 1 104 ? -2.191 -9.146 4.523 1.00 95.81 104 GLN A C 1
ATOM 844 O O . GLN A 1 104 ? -2.959 -9.931 5.074 1.00 95.81 104 GLN A O 1
ATOM 849 N N . ASN A 1 105 ? -1.610 -8.149 5.207 1.00 96.50 105 ASN A N 1
ATOM 850 C CA . ASN A 1 105 ? -1.836 -7.905 6.627 1.00 96.50 105 ASN A CA 1
ATOM 851 C C . ASN A 1 105 ? -2.791 -6.710 6.849 1.00 96.50 105 ASN A C 1
ATOM 853 O O . ASN A 1 105 ? -2.409 -5.561 6.617 1.00 96.50 105 ASN A O 1
ATOM 857 N N . PRO A 1 106 ? -4.009 -6.941 7.366 1.00 97.19 106 PRO A N 1
ATOM 858 C CA . PRO A 1 106 ? -4.986 -5.877 7.595 1.00 97.19 106 PRO A CA 1
ATOM 859 C C . PRO A 1 106 ? -4.541 -4.842 8.637 1.00 97.19 106 PRO A C 1
ATOM 861 O O . PRO A 1 106 ? -4.904 -3.674 8.512 1.00 97.19 106 PRO A O 1
ATOM 864 N N . 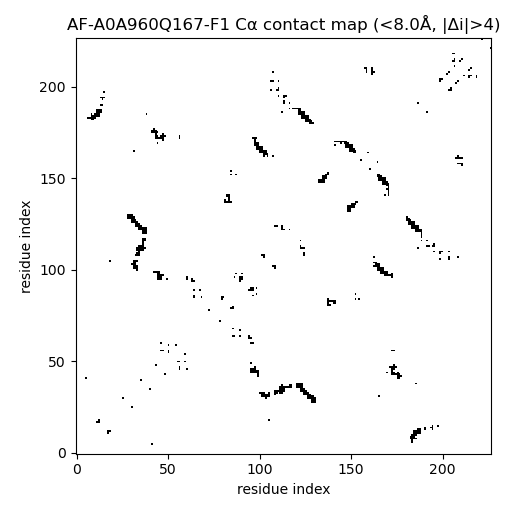LEU A 1 107 ? -3.729 -5.224 9.632 1.00 97.50 107 LEU A N 1
ATOM 865 C CA . LEU A 1 107 ? -3.188 -4.273 10.611 1.00 97.50 107 LEU A CA 1
ATOM 866 C C . LEU A 1 107 ? -2.128 -3.363 9.984 1.00 97.50 107 LEU A C 1
ATOM 868 O O . LEU A 1 107 ? -2.069 -2.184 10.312 1.00 97.50 107 LEU A O 1
ATOM 872 N N . VAL A 1 108 ? -1.338 -3.879 9.036 1.00 97.12 108 VAL A N 1
ATOM 873 C CA . VAL A 1 108 ? -0.386 -3.066 8.260 1.00 97.12 108 VAL A CA 1
ATOM 874 C C . VAL A 1 108 ? -1.138 -2.054 7.400 1.00 97.12 108 VAL A C 1
ATOM 876 O O . VAL A 1 108 ? -0.775 -0.882 7.370 1.00 97.12 108 VAL A O 1
ATOM 879 N N . ALA A 1 109 ? -2.224 -2.471 6.744 1.00 97.44 109 ALA A N 1
ATOM 880 C CA . ALA A 1 109 ? -3.069 -1.548 5.994 1.00 97.44 109 ALA A CA 1
ATOM 881 C C . ALA A 1 109 ? -3.685 -0.480 6.907 1.00 97.44 109 ALA A C 1
ATOM 883 O O . ALA A 1 109 ? -3.666 0.694 6.554 1.00 97.44 109 ALA A O 1
ATOM 884 N N . LEU A 1 110 ? -4.185 -0.861 8.085 1.00 97.69 110 LEU A N 1
ATOM 885 C CA . LEU A 1 110 ? -4.725 0.099 9.042 1.00 97.69 110 LEU A CA 1
ATOM 886 C C . LEU A 1 110 ? -3.652 1.083 9.529 1.00 97.69 110 LEU A C 1
ATOM 888 O O . LEU A 1 110 ? -3.911 2.282 9.510 1.00 97.69 110 LEU A O 1
ATOM 892 N N . PHE A 1 111 ? -2.444 0.611 9.856 1.00 97.00 111 PHE A N 1
ATOM 893 C CA . PHE A 1 111 ? -1.297 1.464 10.184 1.00 97.00 111 PHE A CA 1
ATOM 894 C C . PHE A 1 111 ? -1.038 2.501 9.086 1.00 97.00 111 PHE A C 1
ATOM 896 O O . PHE A 1 111 ? -0.959 3.689 9.376 1.00 97.00 111 PHE A O 1
ATOM 903 N N . PHE A 1 112 ? -0.999 2.092 7.814 1.00 94.94 112 PHE A N 1
ATOM 904 C CA . PHE A 1 112 ? -0.824 3.031 6.699 1.00 94.94 112 PHE A CA 1
ATOM 905 C C . PHE A 1 112 ? -1.971 4.034 6.543 1.00 94.94 112 PHE A C 1
ATOM 907 O O . PHE A 1 112 ? -1.734 5.140 6.064 1.00 94.94 112 PHE A O 1
ATOM 914 N N . ALA A 1 113 ? -3.195 3.680 6.940 1.00 95.50 113 ALA A N 1
ATOM 915 C CA . ALA A 1 113 ? -4.312 4.618 6.928 1.00 95.50 113 ALA A CA 1
ATOM 916 C C . ALA A 1 113 ? -4.180 5.692 8.020 1.00 95.50 113 ALA A C 1
ATOM 918 O O . ALA A 1 113 ? -4.626 6.811 7.805 1.00 95.50 113 ALA A O 1
ATOM 919 N N . VAL A 1 114 ? -3.598 5.368 9.182 1.00 95.62 114 VAL A N 1
ATOM 920 C CA . VAL A 1 114 ? -3.619 6.258 10.360 1.00 95.62 114 VAL A CA 1
ATOM 921 C C . VAL A 1 114 ? -2.280 6.942 10.662 1.00 95.62 114 VAL A C 1
ATOM 923 O O . VAL A 1 114 ? -2.278 8.038 11.211 1.00 95.62 114 VAL A O 1
ATOM 926 N N . ALA A 1 115 ? -1.141 6.361 10.272 1.00 92.44 115 ALA A N 1
ATOM 927 C CA . ALA A 1 115 ? 0.192 6.838 10.665 1.00 92.44 115 ALA A CA 1
ATOM 928 C C . ALA A 1 115 ? 0.585 8.204 10.070 1.00 92.44 115 ALA A C 1
ATOM 930 O O . ALA A 1 115 ? 1.427 8.905 10.632 1.00 92.44 115 ALA A O 1
ATOM 931 N N . THR A 1 116 ? 0.007 8.584 8.926 1.00 87.50 116 THR A N 1
ATOM 932 C CA . THR A 1 116 ? 0.225 9.892 8.276 1.00 87.50 116 THR A CA 1
ATOM 933 C C . THR A 1 116 ? -1.061 10.694 8.108 1.00 87.50 116 THR A C 1
ATOM 935 O O . THR A 1 116 ? -1.076 11.681 7.375 1.00 87.50 116 THR A O 1
ATOM 938 N N . ALA A 1 117 ? -2.129 10.282 8.795 1.00 86.12 117 ALA A N 1
ATOM 939 C CA . ALA A 1 117 ? -3.421 10.947 8.760 1.00 86.12 117 ALA A CA 1
ATOM 940 C C . ALA A 1 117 ? -3.310 12.419 9.166 1.00 86.12 117 ALA A C 1
ATOM 942 O O . ALA A 1 117 ? -2.709 12.768 10.185 1.00 86.12 117 ALA A O 1
ATOM 943 N N . ASP A 1 118 ? -3.923 13.291 8.368 1.00 81.88 118 ASP A N 1
ATOM 944 C CA . ASP A 1 118 ? -4.108 14.679 8.761 1.00 81.88 118 ASP A CA 1
ATOM 945 C C . ASP A 1 118 ? -5.236 14.797 9.807 1.00 81.88 118 ASP A C 1
ATOM 947 O O . ASP A 1 118 ? -6.148 13.974 9.880 1.00 81.88 118 ASP A O 1
ATOM 951 N N . ALA A 1 119 ? -5.209 15.849 10.628 1.00 76.38 119 ALA A N 1
ATOM 952 C CA . ALA A 1 119 ? -6.215 16.054 11.679 1.00 76.38 119 ALA A CA 1
ATOM 953 C C . ALA A 1 119 ? -7.611 16.458 11.141 1.00 76.38 119 ALA A C 1
ATOM 955 O O . ALA A 1 119 ? -8.552 16.695 11.910 1.00 76.38 119 ALA A O 1
ATOM 956 N N . THR A 1 120 ? -7.747 16.606 9.823 1.00 82.06 120 THR A N 1
ATOM 957 C CA . THR A 1 120 ? -8.871 17.273 9.156 1.00 82.06 120 THR A CA 1
ATOM 958 C C . THR A 1 120 ? -9.763 16.332 8.351 1.00 82.06 120 THR A C 1
ATOM 960 O O . THR A 1 120 ? -10.912 16.686 8.077 1.00 82.06 120 THR A O 1
ATOM 963 N N . SER A 1 121 ? -9.284 15.133 8.023 1.00 86.81 121 SER A N 1
ATOM 964 C CA . SER A 1 121 ? -9.926 14.215 7.088 1.00 86.81 121 SER A CA 1
ATOM 965 C C . SER A 1 121 ? -10.113 12.828 7.695 1.00 86.81 121 SER A C 1
ATOM 967 O O . SER A 1 121 ? -9.262 12.326 8.418 1.00 86.81 121 SER A O 1
ATOM 969 N N . ASP A 1 122 ? -11.232 12.183 7.358 1.00 93.25 122 ASP A N 1
ATOM 970 C CA . ASP A 1 122 ? -11.383 10.741 7.570 1.00 93.25 122 ASP A CA 1
ATOM 971 C C . ASP A 1 122 ? -10.368 9.987 6.689 1.00 93.25 122 ASP A C 1
ATOM 973 O O . ASP A 1 122 ? -10.104 10.390 5.547 1.00 93.25 122 ASP A O 1
ATOM 977 N N . CYS A 1 123 ? -9.879 8.849 7.174 1.00 94.75 123 CYS A N 1
ATOM 978 C CA . CYS A 1 123 ? -9.011 7.936 6.432 1.00 94.75 123 CYS A CA 1
ATOM 979 C C . CYS A 1 123 ? -9.841 6.784 5.842 1.00 94.75 123 CYS A C 1
ATOM 981 O O . CYS A 1 123 ? -11.071 6.715 5.988 1.00 94.75 123 CYS A O 1
ATOM 983 N N . VAL A 1 124 ? -9.200 5.868 5.123 1.00 95.19 124 VAL A N 1
ATOM 984 C CA . VAL A 1 124 ? -9.903 4.742 4.500 1.00 95.19 124 VAL A CA 1
ATOM 985 C C . VAL A 1 124 ? -9.073 3.468 4.526 1.00 95.19 124 VAL A C 1
ATOM 987 O O . VAL A 1 124 ? -7.878 3.475 4.250 1.00 95.19 124 VAL A O 1
ATOM 990 N N . LEU A 1 125 ? -9.753 2.363 4.818 1.00 96.75 125 LEU A N 1
ATOM 991 C CA . LEU A 1 125 ? -9.259 1.007 4.668 1.00 96.75 125 LEU A CA 1
ATOM 992 C C . LEU A 1 125 ? -10.004 0.348 3.502 1.00 96.75 125 LEU A C 1
ATOM 994 O O . LEU A 1 125 ? -11.231 0.241 3.498 1.00 96.75 125 LEU A O 1
ATOM 998 N N . TYR A 1 126 ? -9.263 -0.094 2.499 1.00 97.00 126 TYR A N 1
ATOM 999 C CA . TYR A 1 126 ? -9.779 -0.901 1.405 1.00 97.00 126 TYR A CA 1
ATOM 1000 C C . TYR A 1 126 ? -9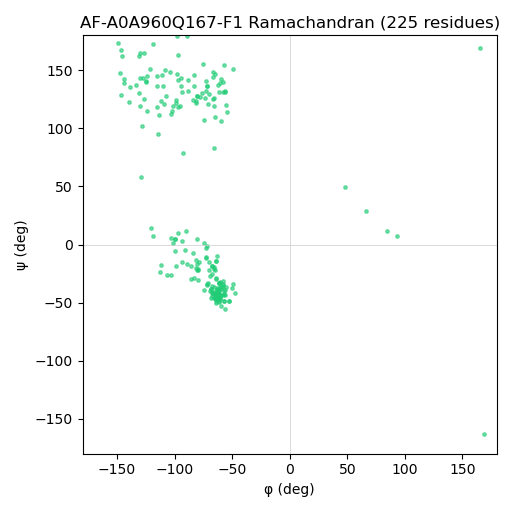.513 -2.377 1.674 1.00 97.00 126 TYR A C 1
ATOM 1002 O O . TYR A 1 126 ? -8.436 -2.731 2.154 1.00 97.00 126 TYR A O 1
ATOM 1010 N N . ALA A 1 127 ? -10.474 -3.222 1.310 1.00 97.25 127 ALA A N 1
ATOM 1011 C CA . ALA A 1 127 ? -10.312 -4.670 1.259 1.00 97.25 127 ALA A CA 1
ATOM 1012 C C . ALA A 1 127 ? -10.724 -5.154 -0.133 1.00 97.25 127 ALA A C 1
ATOM 1014 O O . ALA A 1 127 ? -11.811 -4.836 -0.612 1.00 97.25 127 ALA A O 1
ATOM 1015 N N . LEU A 1 128 ? -9.844 -5.880 -0.808 1.00 96.94 128 LEU A N 1
ATOM 1016 C CA . LEU A 1 128 ? -10.064 -6.418 -2.142 1.00 96.94 128 LEU A CA 1
ATOM 1017 C C . LEU A 1 128 ? -10.075 -7.938 -2.051 1.00 96.94 128 LEU A C 1
ATOM 1019 O O . LEU A 1 128 ? -9.054 -8.523 -1.698 1.00 96.94 128 LEU A O 1
ATOM 1023 N N . ARG A 1 129 ? -11.201 -8.565 -2.402 1.00 96.75 129 ARG A N 1
ATOM 1024 C CA . ARG A 1 129 ? -11.270 -10.021 -2.574 1.00 96.75 129 ARG A CA 1
ATOM 1025 C C . ARG A 1 129 ? -10.558 -10.416 -3.874 1.00 96.75 129 ARG A C 1
ATOM 1027 O O . ARG A 1 129 ? -10.871 -9.855 -4.927 1.00 96.75 129 ARG A O 1
ATOM 1034 N N . THR A 1 130 ? -9.604 -11.344 -3.809 1.00 96.56 130 THR A N 1
ATOM 1035 C CA . THR A 1 130 ? -8.675 -11.665 -4.910 1.00 96.56 130 THR A CA 1
ATOM 1036 C C . THR A 1 130 ? -8.756 -13.100 -5.422 1.00 96.56 130 THR A C 1
ATOM 1038 O O . THR A 1 130 ? -7.969 -13.456 -6.294 1.00 96.56 130 THR A O 1
ATOM 1041 N N . ASP A 1 131 ? -9.721 -13.901 -4.963 1.00 93.88 131 ASP A N 1
ATOM 1042 C CA . ASP A 1 131 ? -9.894 -15.314 -5.342 1.00 93.88 131 ASP A CA 1
ATOM 1043 C C . ASP A 1 131 ? -9.882 -15.540 -6.869 1.00 93.88 131 ASP A C 1
ATOM 1045 O O . ASP A 1 131 ? -9.343 -16.527 -7.359 1.00 93.88 131 ASP A O 1
ATOM 1049 N N . GLU A 1 132 ? -10.464 -14.609 -7.631 1.00 90.88 132 GLU A N 1
ATOM 1050 C CA . GLU A 1 132 ? -10.590 -14.684 -9.095 1.00 90.88 132 GLU A CA 1
ATOM 1051 C C . GLU A 1 132 ? -9.533 -13.847 -9.846 1.00 90.88 132 GLU A C 1
ATOM 1053 O O . GLU A 1 132 ? -9.598 -13.702 -11.071 1.00 90.88 132 GLU A O 1
ATOM 1058 N N . MET A 1 133 ? -8.575 -13.238 -9.139 1.00 94.12 133 MET A N 1
ATOM 1059 C CA . MET A 1 133 ? -7.569 -12.371 -9.752 1.00 94.12 133 MET A CA 1
ATOM 1060 C C . MET A 1 133 ? -6.344 -13.160 -10.221 1.00 94.12 133 MET A C 1
ATOM 1062 O O . MET A 1 133 ? -5.873 -14.083 -9.565 1.00 94.12 133 MET A O 1
ATOM 1066 N N . LEU A 1 134 ? -5.802 -12.762 -11.375 1.00 93.94 134 LEU A N 1
ATOM 1067 C CA . LEU A 1 134 ? -4.595 -13.368 -11.931 1.00 93.94 134 LEU A CA 1
ATOM 1068 C C . LEU A 1 134 ? -3.356 -12.831 -11.212 1.00 93.94 134 LEU A C 1
ATOM 1070 O O . LEU A 1 134 ? -3.158 -11.616 -11.176 1.00 93.94 134 LEU A O 1
ATOM 1074 N N . TYR A 1 135 ? -2.517 -13.741 -10.719 1.00 94.75 135 TYR A N 1
ATOM 1075 C CA . TYR A 1 135 ? -1.167 -13.441 -10.254 1.00 94.75 135 TYR A CA 1
ATOM 1076 C C . TYR A 1 135 ? -0.160 -13.683 -11.380 1.00 94.75 135 TYR A C 1
ATOM 1078 O O . TYR A 1 135 ? -0.249 -14.692 -12.078 1.00 94.75 135 TYR A O 1
ATOM 1086 N N . VAL A 1 136 ? 0.781 -12.758 -11.546 1.00 94.69 136 VAL A N 1
ATOM 1087 C CA . VAL A 1 136 ? 1.885 -12.857 -12.505 1.00 94.69 136 VAL A CA 1
ATOM 1088 C C . VAL A 1 136 ? 3.222 -12.936 -11.779 1.00 94.69 136 VAL A C 1
ATOM 1090 O O . VAL A 1 136 ? 3.416 -12.318 -10.725 1.00 94.69 136 VAL A O 1
ATOM 1093 N N . ASP A 1 137 ? 4.146 -13.698 -12.354 1.00 91.62 137 ASP A N 1
ATOM 1094 C CA . ASP A 1 137 ? 5.516 -13.788 -11.867 1.00 91.62 137 ASP A CA 1
ATOM 1095 C C . ASP A 1 137 ? 6.422 -12.717 -12.502 1.00 91.62 137 ASP A C 1
ATOM 1097 O O . ASP A 1 137 ? 5.994 -11.895 -13.313 1.00 91.62 137 ASP A O 1
ATOM 1101 N N . ASP A 1 138 ? 7.694 -12.713 -12.101 1.00 90.06 138 ASP A N 1
ATOM 1102 C CA . ASP A 1 138 ? 8.690 -11.740 -12.553 1.00 90.06 138 ASP A CA 1
ATOM 1103 C C . ASP A 1 138 ? 9.011 -11.804 -14.056 1.00 90.06 138 ASP A C 1
ATOM 1105 O O . ASP A 1 138 ? 9.680 -10.893 -14.545 1.00 90.06 138 ASP A O 1
ATOM 1109 N N . SER A 1 139 ? 8.622 -12.864 -14.772 1.00 89.19 139 SER A N 1
ATOM 1110 C CA . SER A 1 139 ? 8.916 -13.044 -16.200 1.00 89.19 139 SER A CA 1
ATOM 1111 C C . SER A 1 139 ? 7.963 -12.275 -17.115 1.00 89.19 139 SER A C 1
ATOM 1113 O O . SER A 1 139 ? 8.321 -11.983 -18.258 1.00 89.19 139 SER A O 1
ATOM 1115 N N . GLU A 1 140 ? 6.790 -11.900 -16.607 1.00 91.94 140 GLU A N 1
ATOM 1116 C CA . GLU A 1 140 ? 5.809 -11.110 -17.342 1.00 91.94 140 GLU A CA 1
ATOM 1117 C C . GLU A 1 140 ? 6.265 -9.653 -17.494 1.00 91.94 140 GLU A C 1
ATOM 1119 O O . GLU A 1 140 ? 6.804 -9.033 -16.570 1.00 91.94 140 GLU A O 1
ATOM 1124 N N . SER A 1 141 ? 6.009 -9.069 -18.668 1.00 92.06 141 SER A N 1
ATOM 1125 C CA . SER A 1 141 ? 6.257 -7.642 -18.877 1.00 92.06 141 SER A CA 1
ATOM 1126 C C . SER A 1 141 ? 5.094 -6.823 -18.305 1.00 92.06 141 SER A C 1
ATOM 1128 O O . SER A 1 141 ? 3.959 -6.970 -18.774 1.00 92.06 141 SER A O 1
ATOM 1130 N N . PRO A 1 142 ? 5.333 -5.891 -17.357 1.00 91.12 142 PRO A N 1
ATOM 1131 C CA . PRO A 1 142 ? 4.280 -5.026 -16.821 1.00 91.12 142 PRO A CA 1
ATOM 1132 C C . PRO A 1 142 ? 3.679 -4.080 -17.872 1.00 91.12 142 PRO A C 1
ATOM 1134 O O . PRO A 1 142 ? 2.633 -3.468 -17.631 1.00 91.12 142 PRO A O 1
ATOM 1137 N N . PHE A 1 143 ? 4.341 -3.943 -19.025 1.00 91.06 143 PHE A N 1
ATOM 1138 C CA . PHE A 1 143 ? 3.986 -3.031 -20.107 1.00 91.06 143 PHE A CA 1
ATOM 1139 C C . PHE A 1 143 ? 3.028 -3.643 -21.136 1.00 91.06 143 PHE A C 1
ATOM 1141 O O . PHE A 1 143 ? 2.369 -2.901 -21.856 1.00 91.06 143 PHE A O 1
ATOM 1148 N N . ALA A 1 144 ? 2.891 -4.973 -21.162 1.00 90.19 144 ALA A N 1
ATOM 1149 C CA . ALA A 1 144 ? 2.078 -5.703 -22.142 1.00 90.19 144 ALA A CA 1
ATOM 1150 C C . ALA A 1 144 ? 0.717 -6.192 -21.598 1.00 90.19 144 ALA A C 1
ATOM 1152 O O . ALA A 1 144 ? -0.011 -6.922 -22.271 1.00 90.19 144 ALA A O 1
ATOM 1153 N N . LEU A 1 145 ? 0.360 -5.818 -20.368 1.00 90.38 145 LEU A N 1
ATOM 1154 C CA . LEU A 1 145 ? -0.827 -6.329 -19.683 1.00 90.38 145 LEU A CA 1
ATOM 1155 C C . LEU A 1 145 ? -2.101 -5.610 -20.148 1.00 90.38 145 LEU A C 1
ATOM 1157 O O . LEU A 1 145 ? -2.195 -4.392 -20.071 1.00 90.38 145 LEU A O 1
ATOM 1161 N N . GLY A 1 146 ? -3.121 -6.370 -20.560 1.00 92.81 146 GLY A N 1
ATOM 1162 C CA . GLY A 1 146 ? -4.424 -5.828 -20.985 1.00 92.81 146 GLY A CA 1
ATOM 1163 C C . GLY A 1 146 ? -5.476 -5.698 -19.874 1.00 92.81 146 GLY A C 1
ATOM 1164 O O . GLY A 1 146 ? -6.576 -5.205 -20.115 1.00 92.81 146 GLY A O 1
ATOM 1165 N N . LYS A 1 147 ? -5.179 -6.167 -18.657 1.00 94.44 147 LYS A N 1
ATOM 1166 C CA . LYS A 1 147 ? -6.073 -6.103 -17.488 1.00 94.44 147 LYS A CA 1
ATOM 1167 C C . LYS A 1 147 ? -5.273 -5.916 -16.204 1.00 94.44 147 LYS A C 1
ATOM 1169 O O . LYS A 1 147 ? -4.077 -6.189 -16.181 1.00 94.44 147 LYS A O 1
ATOM 1174 N N . VAL A 1 148 ? -5.945 -5.483 -15.137 1.00 96.56 148 VAL A N 1
ATOM 1175 C CA . VAL A 1 148 ? -5.325 -5.417 -13.808 1.00 96.56 148 VAL A CA 1
ATOM 1176 C C . VAL A 1 148 ? -5.001 -6.831 -13.334 1.00 96.56 148 VAL A C 1
ATOM 1178 O O . VAL A 1 148 ? -5.879 -7.696 -13.303 1.00 96.56 148 VAL A O 1
ATOM 1181 N N . VAL A 1 149 ? -3.743 -7.049 -12.970 1.00 96.75 149 VAL A N 1
ATOM 1182 C CA . VAL A 1 149 ? -3.224 -8.305 -12.410 1.00 96.75 149 VAL A CA 1
ATOM 1183 C C . VAL A 1 149 ? -2.502 -8.021 -11.100 1.00 96.75 149 VAL A C 1
ATOM 1185 O O . VAL A 1 149 ? -2.189 -6.867 -10.795 1.00 96.75 149 VAL A O 1
ATOM 1188 N N . LEU A 1 150 ? -2.255 -9.068 -10.323 1.00 97.00 150 LEU A N 1
ATOM 1189 C CA . LEU A 1 150 ? -1.531 -9.008 -9.062 1.00 97.00 150 LEU A CA 1
ATOM 1190 C C . LEU A 1 150 ? -0.119 -9.555 -9.237 1.00 97.00 150 LEU A C 1
ATOM 1192 O O . LEU A 1 150 ? 0.118 -10.452 -10.037 1.00 97.00 150 LEU A O 1
ATOM 1196 N N . HIS A 1 151 ? 0.816 -9.015 -8.475 1.00 94.81 151 HIS A N 1
ATOM 1197 C CA . HIS A 1 151 ? 2.198 -9.446 -8.455 1.00 94.81 151 HIS A CA 1
ATOM 1198 C C . HIS A 1 151 ? 2.714 -9.450 -7.020 1.00 94.81 151 HIS A C 1
ATOM 1200 O O . HIS A 1 151 ? 2.690 -8.427 -6.331 1.00 94.81 151 HIS A O 1
ATOM 1206 N N . GLU A 1 152 ? 3.183 -10.609 -6.579 1.00 91.81 152 GLU A N 1
ATOM 1207 C CA . GLU A 1 152 ? 3.888 -10.777 -5.315 1.00 91.81 152 GLU A CA 1
ATOM 1208 C C . GLU A 1 152 ? 5.389 -10.884 -5.627 1.00 91.81 152 GLU A C 1
ATOM 1210 O O . GLU A 1 152 ? 5.795 -11.816 -6.326 1.00 91.81 152 GLU A O 1
ATOM 1215 N N . PRO A 1 153 ? 6.224 -9.924 -5.194 1.00 84.06 153 PRO A N 1
ATOM 1216 C CA . PRO A 1 153 ? 7.612 -9.879 -5.637 1.00 84.06 153 PRO A CA 1
ATOM 1217 C C . PRO A 1 153 ? 8.453 -10.989 -5.015 1.00 84.06 153 PRO A C 1
ATOM 1219 O O . PRO A 1 153 ? 8.418 -11.208 -3.806 1.00 84.06 153 PRO A O 1
ATOM 1222 N N . SER A 1 154 ? 9.288 -11.636 -5.834 1.00 73.19 154 SER A N 1
ATOM 1223 C CA . SER A 1 154 ? 10.142 -12.748 -5.388 1.00 73.19 154 SER A CA 1
ATOM 1224 C C . SER A 1 154 ? 11.420 -12.299 -4.660 1.00 73.19 154 SER A C 1
ATOM 1226 O O . SER A 1 154 ? 11.930 -13.004 -3.791 1.00 73.19 154 SER A O 1
ATOM 1228 N N . HIS A 1 155 ? 11.956 -11.127 -5.019 1.00 64.44 155 HIS A N 1
ATOM 1229 C CA . HIS A 1 155 ? 13.164 -10.533 -4.443 1.00 64.44 155 HIS A CA 1
ATOM 1230 C C . HIS A 1 155 ? 12.789 -9.252 -3.716 1.00 64.44 155 HIS A C 1
ATOM 1232 O O . HIS A 1 155 ? 12.675 -8.179 -4.308 1.00 64.44 155 HIS A O 1
ATOM 1238 N N . VAL A 1 156 ? 12.576 -9.381 -2.415 1.00 63.62 156 VAL A N 1
ATOM 1239 C CA . VAL A 1 156 ? 12.019 -8.319 -1.590 1.00 63.62 156 VAL A CA 1
ATOM 1240 C C . VAL A 1 156 ? 13.091 -7.716 -0.700 1.00 63.62 156 VAL A C 1
ATOM 1242 O O . VAL A 1 156 ? 13.810 -8.414 0.014 1.00 63.62 156 VAL A O 1
ATOM 1245 N N . SER A 1 157 ? 13.207 -6.388 -0.747 1.00 73.19 157 SER A N 1
ATOM 1246 C CA . SER A 1 157 ? 13.921 -5.663 0.298 1.00 73.19 157 SER A CA 1
ATOM 1247 C C . SER A 1 157 ? 13.271 -5.980 1.657 1.00 73.19 157 SER A C 1
ATOM 1249 O O . SER A 1 157 ? 12.070 -6.275 1.698 1.00 73.19 157 SER A O 1
ATOM 1251 N N . PRO A 1 158 ? 14.008 -5.881 2.781 1.00 77.62 158 PRO A N 1
ATOM 1252 C CA . PRO A 1 158 ? 13.460 -6.165 4.111 1.00 77.62 158 PRO A CA 1
ATOM 1253 C C . PRO A 1 158 ? 12.127 -5.458 4.391 1.00 77.62 158 PRO A C 1
ATOM 1255 O O . PRO A 1 158 ? 11.236 -6.028 5.012 1.00 77.62 158 PRO A O 1
ATOM 1258 N N . ARG A 1 159 ? 11.957 -4.243 3.857 1.00 81.12 159 ARG A N 1
ATOM 1259 C CA . ARG A 1 159 ? 10.728 -3.453 3.968 1.00 81.12 159 ARG A CA 1
ATOM 1260 C C . ARG A 1 159 ? 9.536 -4.086 3.237 1.00 81.12 159 ARG A C 1
ATOM 1262 O O . ARG A 1 159 ? 8.449 -4.096 3.802 1.00 81.12 159 ARG A O 1
ATOM 1269 N N . VAL A 1 160 ? 9.692 -4.634 2.027 1.00 77.25 160 VAL A N 1
ATOM 1270 C CA . VAL A 1 160 ? 8.548 -5.271 1.336 1.00 77.25 160 VAL A CA 1
ATOM 1271 C C . VAL A 1 160 ? 8.116 -6.550 2.060 1.00 77.25 160 VAL A C 1
ATOM 1273 O O . VAL A 1 160 ? 6.918 -6.783 2.222 1.00 77.25 160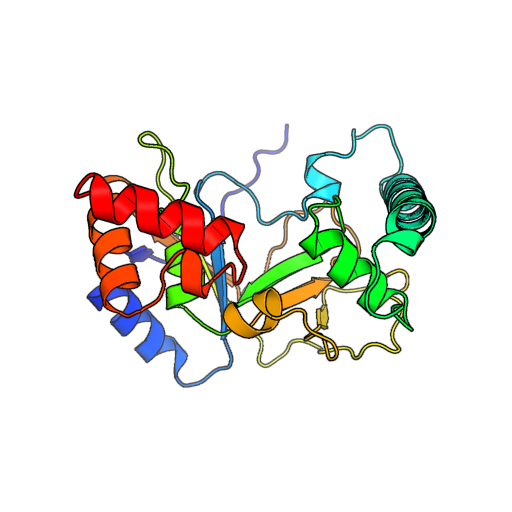 VAL A O 1
ATOM 1276 N N . THR A 1 161 ? 9.075 -7.325 2.576 1.00 82.56 161 THR A N 1
ATOM 1277 C CA . THR A 1 161 ? 8.794 -8.499 3.417 1.00 82.56 161 THR A CA 1
ATOM 1278 C C . THR A 1 161 ? 8.055 -8.108 4.694 1.00 82.56 161 THR A C 1
ATOM 1280 O O . THR A 1 161 ? 7.029 -8.704 5.017 1.00 82.56 161 THR A O 1
ATOM 1283 N N . ALA A 1 162 ? 8.537 -7.082 5.401 1.00 83.44 162 ALA A N 1
ATOM 1284 C CA . ALA A 1 162 ? 7.926 -6.614 6.643 1.00 83.44 162 ALA A CA 1
ATOM 1285 C C . ALA A 1 162 ? 6.476 -6.147 6.446 1.00 83.44 162 ALA A C 1
ATOM 1287 O O . ALA A 1 162 ? 5.610 -6.410 7.278 1.00 83.44 162 ALA A O 1
ATOM 1288 N N . GLN A 1 163 ? 6.199 -5.515 5.306 1.00 87.00 163 GLN A N 1
ATOM 1289 C CA . GLN A 1 163 ? 4.870 -5.016 4.961 1.00 87.00 163 GLN A CA 1
ATOM 1290 C C . GLN A 1 163 ? 3.956 -6.084 4.341 1.00 87.00 163 GLN A C 1
ATOM 1292 O O . GLN A 1 163 ? 2.777 -5.805 4.130 1.00 87.00 163 GLN A O 1
ATOM 1297 N N . ARG A 1 164 ? 4.462 -7.292 4.041 1.00 88.81 164 ARG A N 1
ATOM 1298 C CA . ARG A 1 164 ? 3.757 -8.336 3.266 1.00 88.81 164 ARG A CA 1
ATOM 1299 C C . ARG A 1 164 ? 3.140 -7.781 1.977 1.00 88.81 164 ARG A C 1
ATOM 1301 O O . ARG A 1 164 ? 1.938 -7.924 1.734 1.00 88.81 164 ARG A O 1
ATOM 1308 N N . GLY A 1 165 ? 3.966 -7.053 1.224 1.00 91.12 165 GLY A N 1
ATOM 1309 C CA . GLY A 1 165 ? 3.540 -6.259 0.076 1.00 91.12 165 GLY A CA 1
ATOM 1310 C C . GLY A 1 165 ? 3.164 -7.095 -1.148 1.00 91.12 165 GLY A C 1
ATOM 1311 O O . GLY A 1 165 ? 3.932 -7.945 -1.588 1.00 91.12 165 GLY A O 1
ATOM 1312 N N . VAL A 1 166 ? 2.011 -6.786 -1.736 1.00 94.94 166 VAL A N 1
ATOM 1313 C CA . VAL A 1 166 ? 1.538 -7.284 -3.034 1.00 94.94 166 VAL A CA 1
ATOM 1314 C C . VAL A 1 166 ? 1.209 -6.077 -3.903 1.00 94.94 166 VAL A C 1
ATOM 1316 O O . VAL A 1 166 ? 0.656 -5.097 -3.416 1.00 94.94 166 VAL A O 1
ATOM 1319 N N . PHE A 1 167 ? 1.514 -6.121 -5.193 1.00 95.56 167 PHE A N 1
ATOM 1320 C CA . PHE A 1 167 ? 1.249 -5.013 -6.105 1.00 95.56 167 PHE A CA 1
ATOM 1321 C C . PHE A 1 167 ? 0.143 -5.379 -7.081 1.00 95.56 167 PHE A C 1
ATOM 1323 O O . PHE A 1 167 ? 0.147 -6.461 -7.654 1.00 95.56 167 PHE A O 1
ATOM 1330 N N . SER A 1 168 ? -0.787 -4.460 -7.323 1.00 96.81 168 SER A N 1
ATOM 1331 C CA . SER A 1 168 ? -1.635 -4.542 -8.516 1.00 96.81 168 SER A CA 1
ATOM 1332 C C . SER A 1 168 ? -1.012 -3.714 -9.633 1.00 96.81 168 SER A C 1
ATOM 1334 O O . SER A 1 168 ? -0.651 -2.557 -9.396 1.00 96.81 168 SER A O 1
ATOM 1336 N N . ILE A 1 169 ? -0.906 -4.290 -10.828 1.00 97.12 169 ILE A N 1
ATOM 1337 C CA . ILE A 1 169 ? -0.341 -3.646 -12.017 1.00 97.12 169 ILE A CA 1
ATOM 1338 C C . ILE A 1 169 ? -1.493 -3.127 -12.874 1.00 97.12 169 ILE A C 1
ATOM 1340 O O . ILE A 1 169 ? -2.363 -3.902 -13.271 1.00 97.12 169 ILE A O 1
ATOM 1344 N N . HIS A 1 170 ? -1.518 -1.820 -13.143 1.00 96.94 170 HIS A N 1
ATOM 1345 C CA . HIS A 1 170 ? -2.612 -1.174 -13.874 1.00 96.94 170 HIS A CA 1
ATOM 1346 C C . HIS A 1 170 ? -2.212 -0.924 -15.333 1.00 96.94 170 HIS A C 1
ATOM 1348 O O . HIS A 1 170 ? -1.267 -0.171 -15.556 1.00 96.94 170 HIS A O 1
ATOM 1354 N N . PRO A 1 171 ? -2.928 -1.498 -16.322 1.00 95.38 171 PRO A N 1
ATOM 1355 C CA . PRO A 1 171 ? -2.695 -1.222 -17.743 1.00 95.38 171 PRO A CA 1
ATOM 1356 C C . PRO A 1 171 ? -2.833 0.251 -18.108 1.00 95.38 171 PRO A C 1
ATOM 1358 O O . PRO A 1 171 ? -2.134 0.731 -18.985 1.00 95.38 171 PRO A O 1
ATOM 1361 N N . ASP A 1 172 ? -3.745 0.952 -17.431 1.00 94.81 172 ASP A N 1
ATOM 1362 C CA . ASP A 1 172 ? -3.914 2.395 -17.530 1.00 94.81 172 ASP A CA 1
ATOM 1363 C C . ASP A 1 172 ? -3.896 2.987 -16.110 1.00 94.81 172 ASP A C 1
ATOM 1365 O O . ASP A 1 172 ? -4.896 2.907 -15.384 1.00 94.81 172 ASP A O 1
ATOM 1369 N N . PRO A 1 173 ? -2.771 3.580 -15.681 1.00 94.94 173 PRO A N 1
ATOM 1370 C CA . PRO A 1 173 ? -2.629 4.143 -14.348 1.00 94.94 173 PRO A CA 1
ATOM 1371 C C . PRO A 1 173 ? -3.413 5.444 -14.158 1.00 94.94 173 PRO A C 1
ATOM 1373 O O . PRO A 1 173 ? -3.535 5.917 -13.027 1.00 94.94 173 PRO A O 1
ATOM 1376 N N . THR A 1 174 ? -3.945 6.048 -15.225 1.00 93.69 174 THR A N 1
ATOM 1377 C CA . THR A 1 174 ? -4.763 7.270 -15.159 1.00 93.69 174 THR A CA 1
ATOM 1378 C C . THR A 1 174 ? -6.211 6.974 -14.766 1.00 93.69 174 THR A C 1
ATOM 1380 O O . THR A 1 174 ? -6.939 7.859 -14.294 1.00 93.69 174 THR A O 1
ATOM 1383 N N . VAL A 1 175 ? -6.638 5.718 -14.880 1.00 92.56 175 VAL A N 1
ATOM 1384 C CA . VAL A 1 175 ? -7.971 5.270 -14.488 1.00 92.56 175 VAL A CA 1
ATOM 1385 C C . VAL A 1 175 ? -7.962 4.867 -13.015 1.00 92.56 175 VAL A C 1
ATOM 1387 O O . VAL A 1 175 ? -7.086 4.158 -12.534 1.00 92.56 175 VAL A O 1
ATOM 1390 N N . ALA A 1 176 ? -8.944 5.361 -12.256 1.00 93.31 176 ALA A N 1
ATOM 1391 C CA . ALA A 1 176 ? -9.115 4.930 -10.872 1.00 93.31 176 ALA A CA 1
ATOM 1392 C C . ALA A 1 176 ? -9.611 3.480 -10.846 1.00 93.31 176 ALA A C 1
ATOM 1394 O O . ALA A 1 176 ? -10.610 3.163 -11.498 1.00 93.31 176 ALA A O 1
ATOM 1395 N N . TYR A 1 177 ? -8.950 2.635 -10.063 1.00 94.25 177 TYR A N 1
ATOM 1396 C CA . TYR A 1 177 ? -9.310 1.241 -9.895 1.00 94.25 177 TYR A CA 1
ATOM 1397 C C . TYR A 1 177 ? -10.708 1.103 -9.298 1.00 94.25 177 TYR A C 1
ATOM 1399 O O . TYR A 1 177 ? -11.061 1.744 -8.304 1.00 94.25 177 TYR A O 1
ATOM 1407 N N . LYS A 1 178 ? -11.511 0.249 -9.928 1.00 92.12 178 LYS A N 1
ATOM 1408 C CA . LYS A 1 178 ? -12.863 -0.095 -9.502 1.00 92.12 178 LYS A CA 1
ATOM 1409 C C . LYS A 1 178 ? -13.051 -1.589 -9.676 1.00 92.12 178 LYS A C 1
ATOM 1411 O O . LYS A 1 178 ? -12.709 -2.140 -10.717 1.00 92.12 178 LYS A O 1
ATOM 1416 N N . SER A 1 179 ? -13.644 -2.222 -8.676 1.00 91.25 179 SER A N 1
ATOM 1417 C CA . SER A 1 179 ? -14.024 -3.627 -8.726 1.00 91.25 179 SER A CA 1
ATOM 1418 C C . SER A 1 179 ? -15.287 -3.831 -7.899 1.00 91.25 179 SER A C 1
ATOM 1420 O O . SER A 1 179 ? -15.482 -3.155 -6.892 1.00 91.25 179 SER A O 1
ATOM 1422 N N . LYS A 1 180 ? -16.138 -4.775 -8.309 1.00 91.44 180 LYS A N 1
ATOM 1423 C CA . LYS A 1 180 ? -17.277 -5.233 -7.494 1.00 91.44 180 LYS A CA 1
ATOM 1424 C C . LYS A 1 180 ? -16.827 -5.980 -6.229 1.00 91.44 180 LYS A C 1
ATOM 1426 O O . LYS A 1 180 ? -17.607 -6.124 -5.301 1.00 91.44 180 LYS A O 1
ATOM 1431 N N . PHE A 1 181 ? -15.578 -6.444 -6.221 1.00 93.50 181 PHE A N 1
ATOM 1432 C CA . PHE A 1 181 ? -14.928 -7.156 -5.121 1.00 93.50 181 PHE A CA 1
ATOM 1433 C C . PHE A 1 181 ? -14.134 -6.231 -4.190 1.00 93.50 181 PHE A C 1
ATOM 1435 O O . PHE A 1 181 ? -13.446 -6.704 -3.289 1.00 93.50 181 PHE A O 1
ATOM 1442 N N . LEU A 1 182 ? -14.173 -4.921 -4.450 1.00 94.69 182 LEU A N 1
ATOM 1443 C CA . LEU A 1 182 ? -13.503 -3.917 -3.642 1.00 94.69 182 LEU A CA 1
ATOM 1444 C C . LEU A 1 182 ? -14.482 -3.347 -2.617 1.00 94.69 182 LEU A C 1
ATOM 1446 O O . LEU A 1 182 ? -15.473 -2.710 -2.974 1.00 94.69 182 LEU A O 1
ATOM 1450 N N . GLU A 1 183 ? -14.147 -3.511 -1.348 1.00 95.06 183 GLU A N 1
ATOM 1451 C CA . GLU A 1 183 ? -14.827 -2.888 -0.226 1.00 95.06 183 GLU A CA 1
ATOM 1452 C C . GLU A 1 183 ? -14.083 -1.635 0.238 1.00 95.06 183 GLU A C 1
ATOM 1454 O O . GLU A 1 183 ? -12.851 -1.566 0.215 1.00 95.06 183 GLU A O 1
ATOM 1459 N N . ARG A 1 184 ? -14.848 -0.645 0.702 1.00 94.75 184 ARG A N 1
ATOM 1460 C CA . ARG A 1 184 ? -14.350 0.626 1.222 1.00 94.75 184 ARG A CA 1
ATOM 1461 C C . ARG A 1 184 ? -14.870 0.866 2.636 1.00 94.75 184 ARG A C 1
ATOM 1463 O O . ARG A 1 184 ? -16.060 1.119 2.823 1.00 94.75 184 ARG A O 1
ATOM 1470 N N . TRP A 1 185 ? -13.967 0.894 3.606 1.00 95.62 185 TRP A N 1
ATOM 1471 C CA . TRP A 1 185 ? -14.254 1.106 5.023 1.00 95.62 185 TRP A CA 1
ATOM 1472 C C . TRP A 1 185 ? -13.704 2.455 5.473 1.00 95.62 185 TRP A C 1
ATOM 1474 O O . TRP A 1 185 ? -12.526 2.742 5.288 1.00 95.62 185 TRP A O 1
ATOM 1484 N N . VAL A 1 186 ? -14.557 3.322 6.015 1.00 95.31 186 VAL A N 1
ATOM 1485 C CA . VAL A 1 186 ? -14.122 4.646 6.484 1.00 95.31 186 VAL A CA 1
ATOM 1486 C C . VAL A 1 186 ? -13.482 4.501 7.857 1.00 95.31 186 VAL A C 1
ATOM 1488 O O . VAL A 1 186 ? -14.109 3.956 8.757 1.00 95.31 186 VAL A O 1
ATOM 1491 N N . VAL A 1 187 ? -12.272 5.021 8.027 1.00 95.62 187 VAL A N 1
ATOM 1492 C CA . VAL A 1 187 ? -11.641 5.145 9.343 1.00 95.62 187 VAL A CA 1
ATOM 1493 C C . VAL A 1 187 ? -11.884 6.565 9.825 1.00 95.62 187 VAL A C 1
ATOM 1495 O O . VAL A 1 187 ? -11.505 7.529 9.158 1.00 95.62 187 VAL A O 1
ATOM 1498 N N . LYS A 1 188 ? -12.593 6.705 10.942 1.00 91.94 188 LYS A N 1
ATOM 1499 C CA . LYS A 1 188 ? -13.002 8.020 11.430 1.00 91.94 188 LYS A CA 1
ATOM 1500 C C . LYS A 1 188 ? -11.824 8.801 11.980 1.00 91.94 188 LYS A C 1
ATOM 1502 O O . LYS A 1 188 ? -11.030 8.248 12.736 1.00 91.94 188 LYS A O 1
ATOM 1507 N N . ARG A 1 189 ? -11.739 10.091 11.640 1.00 92.38 189 ARG A N 1
ATOM 1508 C CA . ARG A 1 189 ? -10.644 10.958 12.107 1.00 92.38 189 ARG A CA 1
ATOM 1509 C C . ARG A 1 189 ? -10.523 10.971 13.634 1.00 92.38 189 ARG A C 1
ATOM 1511 O O . ARG A 1 189 ? -9.421 10.981 14.164 1.00 92.38 189 ARG A O 1
ATOM 1518 N N . GLU A 1 190 ? -11.649 10.925 14.346 1.00 94.00 190 GLU A N 1
ATOM 1519 C CA . GLU A 1 190 ? -11.697 10.894 15.811 1.00 94.00 190 GLU A CA 1
ATOM 1520 C C . GLU A 1 190 ? -11.089 9.619 16.415 1.00 94.00 190 GLU A C 1
ATOM 1522 O O . GLU A 1 190 ? -10.646 9.644 17.560 1.00 94.00 190 GLU A O 1
ATOM 1527 N N . SER A 1 191 ? -11.015 8.536 15.641 1.00 95.12 191 SER A N 1
ATOM 1528 C CA . SER A 1 191 ? -10.447 7.252 16.055 1.00 95.12 191 SER A CA 1
ATOM 1529 C C . SER A 1 191 ? -8.972 7.088 15.689 1.00 95.12 191 SER A C 1
ATOM 1531 O O . SER A 1 191 ? -8.324 6.194 16.221 1.00 95.12 191 SER A O 1
ATOM 1533 N N . VAL A 1 192 ? -8.425 7.925 14.798 1.00 94.81 192 VAL A N 1
ATOM 1534 C CA . VAL A 1 192 ? -7.068 7.780 14.230 1.00 94.81 192 VAL A CA 1
ATOM 1535 C C . VAL A 1 192 ? -5.997 7.630 15.308 1.00 94.81 192 VAL A C 1
ATOM 1537 O O . VAL A 1 192 ? -5.186 6.714 15.226 1.00 94.81 192 VAL A O 1
ATOM 1540 N N . VAL A 1 193 ? -6.010 8.499 16.325 1.00 94.19 193 VAL A N 1
ATOM 1541 C CA . VAL A 1 193 ? -4.985 8.495 17.383 1.00 94.19 193 VAL A CA 1
ATOM 1542 C C . VAL A 1 193 ? -5.034 7.196 18.183 1.00 94.19 193 VAL A C 1
ATOM 1544 O O . VAL A 1 193 ? -4.005 6.552 18.359 1.00 94.19 193 VAL A O 1
ATOM 1547 N N . GLN A 1 194 ? -6.224 6.781 18.627 1.00 96.06 194 GLN A N 1
ATOM 1548 C CA . GLN A 1 194 ? -6.366 5.551 19.406 1.00 96.06 194 GLN A CA 1
ATOM 1549 C C . GLN A 1 194 ? -6.032 4.315 18.564 1.00 96.06 194 GLN A C 1
ATOM 1551 O O . GLN A 1 194 ? -5.314 3.438 19.025 1.00 96.06 194 GLN A O 1
ATOM 1556 N N . LEU A 1 195 ? -6.485 4.273 17.309 1.00 97.12 195 LEU A N 1
ATOM 1557 C CA . LEU A 1 195 ? -6.182 3.175 16.395 1.00 97.12 195 LEU A CA 1
ATOM 1558 C C . LEU A 1 195 ? -4.686 3.063 16.102 1.00 97.12 195 LEU A C 1
ATOM 1560 O O . LEU A 1 195 ? -4.197 1.944 15.995 1.00 97.12 195 LEU A O 1
ATOM 1564 N N . LEU A 1 196 ? -3.964 4.184 15.985 1.00 95.75 196 LEU A N 1
ATOM 1565 C CA . LEU A 1 196 ? -2.509 4.176 15.829 1.00 95.75 196 LEU A CA 1
ATOM 1566 C C . LEU A 1 196 ? -1.834 3.539 17.053 1.00 95.75 196 LEU A C 1
ATOM 1568 O O . LEU A 1 196 ? -1.062 2.597 16.893 1.00 95.75 196 LEU A O 1
ATOM 1572 N N . VAL A 1 197 ? -2.200 3.975 18.262 1.00 94.88 197 VAL A N 1
ATOM 1573 C CA . VAL A 1 197 ? -1.695 3.385 19.515 1.00 94.88 197 VAL A CA 1
ATOM 1574 C C . VAL A 1 197 ? -2.004 1.888 19.588 1.00 94.88 197 VAL A C 1
ATOM 1576 O O . VAL A 1 197 ? -1.140 1.086 19.951 1.00 94.88 197 VAL A O 1
ATOM 1579 N N . ASP A 1 198 ? -3.219 1.486 19.215 1.00 97.06 198 ASP A N 1
ATOM 1580 C CA . ASP A 1 198 ? -3.640 0.090 19.266 1.00 97.06 198 ASP A CA 1
ATOM 1581 C C . ASP A 1 198 ? -2.846 -0.782 18.277 1.00 97.06 198 ASP A C 1
ATOM 1583 O O . ASP A 1 198 ? -2.374 -1.857 18.653 1.00 97.06 198 ASP A O 1
ATOM 1587 N N . VAL A 1 199 ? -2.659 -0.346 17.020 1.00 96.56 199 VAL A N 1
ATOM 1588 C CA . VAL A 1 199 ? -1.885 -1.129 16.036 1.00 96.56 199 VAL A CA 1
ATOM 1589 C C . VAL A 1 199 ? -0.404 -1.212 16.404 1.00 96.56 199 VAL A C 1
ATOM 1591 O O . VAL A 1 199 ? 0.202 -2.269 16.215 1.00 96.56 199 VAL A O 1
ATOM 1594 N N . GLU A 1 200 ? 0.164 -0.152 16.981 1.00 94.50 200 GLU A N 1
ATOM 1595 C CA . GLU A 1 200 ? 1.544 -0.148 17.475 1.00 94.50 200 GLU A CA 1
ATOM 1596 C C . GLU A 1 200 ? 1.709 -1.080 18.679 1.00 94.50 200 GLU A C 1
ATOM 1598 O O . GLU A 1 200 ? 2.645 -1.880 18.712 1.00 94.50 200 GLU A O 1
ATOM 1603 N N . THR A 1 201 ? 0.746 -1.079 19.606 1.00 94.88 201 THR A N 1
ATOM 1604 C CA . THR A 1 201 ? 0.695 -2.016 20.744 1.00 94.88 201 THR A CA 1
ATOM 1605 C C . THR A 1 201 ? 0.602 -3.472 20.278 1.00 94.88 201 THR A C 1
ATOM 1607 O O . THR A 1 201 ? 1.155 -4.374 20.908 1.00 94.88 201 THR A O 1
ATOM 1610 N N . LEU A 1 202 ? -0.055 -3.716 19.141 1.00 95.88 202 LEU A N 1
ATOM 1611 C CA . LEU A 1 202 ? -0.129 -5.028 18.490 1.00 95.88 202 LEU A CA 1
ATOM 1612 C C . LEU A 1 202 ? 1.125 -5.373 17.659 1.00 95.88 202 LEU A C 1
ATOM 1614 O O . LEU A 1 202 ? 1.159 -6.419 17.006 1.00 95.88 202 LEU A O 1
ATOM 1618 N N . GLY A 1 203 ? 2.160 -4.529 17.693 1.00 93.12 203 GLY A N 1
ATOM 1619 C CA . GLY A 1 203 ? 3.467 -4.767 17.079 1.00 93.12 203 GLY A CA 1
ATOM 1620 C C . GLY A 1 203 ? 3.633 -4.215 15.662 1.00 93.12 203 GLY A C 1
ATOM 1621 O O . GLY A 1 203 ? 4.651 -4.490 15.026 1.00 93.12 203 GLY A O 1
ATOM 1622 N N . ILE A 1 204 ? 2.671 -3.442 15.144 1.00 95.25 204 ILE A N 1
ATOM 1623 C CA . ILE A 1 204 ? 2.803 -2.753 13.853 1.00 95.25 204 ILE A CA 1
ATOM 1624 C C . ILE A 1 204 ? 3.340 -1.342 14.093 1.00 95.25 204 ILE A C 1
ATOM 1626 O O . ILE A 1 204 ? 2.594 -0.369 14.094 1.00 95.25 204 ILE A O 1
ATOM 1630 N N . THR A 1 205 ? 4.649 -1.246 14.317 1.00 91.88 205 THR A N 1
ATOM 1631 C CA . THR A 1 205 ? 5.350 0.025 14.549 1.00 91.88 205 THR A CA 1
ATOM 1632 C C . THR A 1 205 ? 5.994 0.567 13.276 1.00 91.88 205 THR A C 1
ATOM 1634 O O . THR A 1 205 ? 6.236 -0.169 12.310 1.00 91.88 205 THR A O 1
ATOM 1637 N N . TYR A 1 206 ? 6.342 1.859 13.276 1.00 90.00 206 TYR A N 1
ATOM 1638 C CA . TYR A 1 206 ? 7.096 2.460 12.173 1.00 90.00 206 TYR A CA 1
ATOM 1639 C C . TYR A 1 206 ? 8.426 1.728 11.932 1.00 90.00 206 TYR A C 1
ATOM 1641 O O . TYR A 1 206 ? 8.777 1.445 10.789 1.00 90.00 206 TYR A O 1
ATOM 1649 N N . GLU A 1 207 ? 9.151 1.367 12.992 1.00 89.19 207 GLU A N 1
ATOM 1650 C CA . GLU A 1 207 ? 10.392 0.594 12.878 1.00 89.19 207 GLU A CA 1
ATOM 1651 C C . GLU A 1 207 ? 10.176 -0.771 12.220 1.00 89.19 207 GLU A C 1
ATOM 1653 O O . GLU A 1 207 ? 10.903 -1.123 11.288 1.00 89.19 207 GLU A O 1
ATOM 1658 N N . ALA A 1 208 ? 9.139 -1.502 12.637 1.00 89.94 208 ALA A N 1
ATOM 1659 C CA . ALA A 1 208 ? 8.809 -2.793 12.048 1.00 89.94 208 ALA A CA 1
ATOM 1660 C C . ALA A 1 208 ? 8.480 -2.663 10.553 1.00 89.94 208 ALA A C 1
ATOM 1662 O O . ALA A 1 208 ? 8.894 -3.501 9.756 1.00 89.94 208 ALA A O 1
ATOM 1663 N N . MET A 1 209 ? 7.762 -1.609 10.153 1.00 90.62 209 MET A N 1
ATOM 1664 C CA . MET A 1 209 ? 7.345 -1.394 8.761 1.00 90.62 209 MET A CA 1
ATOM 1665 C C . MET A 1 209 ? 8.435 -0.809 7.864 1.00 90.62 209 MET A C 1
ATOM 1667 O O . MET A 1 209 ? 8.354 -0.946 6.637 1.00 90.62 209 MET A O 1
ATOM 1671 N N . PHE A 1 210 ? 9.454 -0.170 8.438 1.00 89.38 210 PHE A N 1
ATOM 1672 C CA . PHE A 1 210 ? 10.522 0.507 7.706 1.00 89.38 210 PHE A CA 1
ATOM 1673 C C . PHE A 1 210 ? 11.925 0.097 8.175 1.00 89.38 210 PHE A C 1
ATOM 1675 O O . PHE A 1 210 ? 12.696 0.984 8.522 1.00 89.38 210 PHE A O 1
ATOM 1682 N N . PRO A 1 211 ? 12.311 -1.196 8.133 1.00 85.06 211 PRO A N 1
ATOM 1683 C CA . PRO A 1 211 ? 13.566 -1.649 8.729 1.00 85.06 211 PRO A CA 1
ATOM 1684 C C . PRO A 1 211 ? 14.788 -0.888 8.200 1.00 85.06 211 PRO A C 1
ATOM 1686 O O . PRO A 1 211 ? 15.084 -0.919 7.002 1.00 85.06 211 PRO A O 1
ATOM 1689 N N . GLY A 1 212 ? 15.512 -0.227 9.102 1.00 86.56 212 GLY A N 1
ATOM 1690 C CA . GLY A 1 212 ? 16.719 0.528 8.783 1.00 86.56 212 GLY A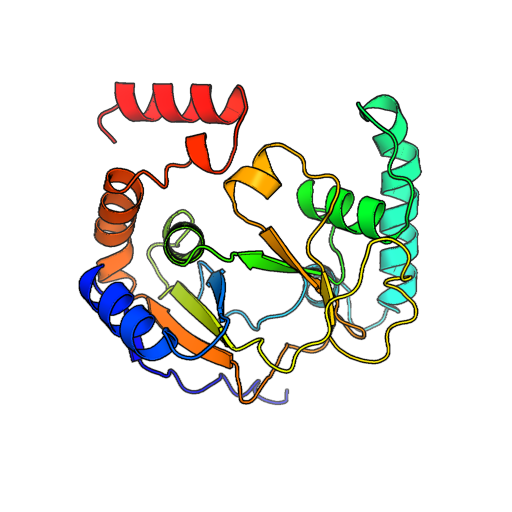 CA 1
ATOM 1691 C C . GLY A 1 212 ? 17.136 1.465 9.914 1.00 86.56 212 GLY A C 1
ATOM 1692 O O . GLY A 1 212 ? 16.386 1.705 10.855 1.00 86.56 212 GLY A O 1
ATOM 1693 N N . LEU A 1 213 ? 18.342 2.027 9.822 1.00 83.94 213 LEU A N 1
ATOM 1694 C CA . LEU A 1 213 ? 18.848 2.944 10.853 1.00 83.94 213 LEU A CA 1
ATOM 1695 C C . LEU A 1 213 ? 17.981 4.202 10.991 1.00 83.94 213 LEU A C 1
ATOM 1697 O O . LEU A 1 213 ? 17.804 4.697 12.100 1.00 83.94 213 LEU A O 1
ATOM 1701 N N . ASP A 1 214 ? 17.395 4.677 9.891 1.00 85.38 214 ASP A N 1
ATOM 1702 C CA . ASP A 1 214 ? 16.524 5.854 9.901 1.00 85.38 214 ASP A CA 1
ATOM 1703 C C . ASP A 1 214 ? 15.261 5.629 10.745 1.00 85.38 214 ASP A C 1
ATOM 1705 O O . ASP A 1 214 ? 14.823 6.529 11.463 1.00 85.38 214 ASP A O 1
ATOM 1709 N N . SER A 1 215 ? 14.673 4.427 10.694 1.00 85.56 215 SER A N 1
ATOM 1710 C CA . SER A 1 215 ? 13.489 4.106 11.493 1.00 85.56 215 SER A CA 1
ATOM 1711 C C . SER A 1 215 ? 13.834 3.903 12.964 1.00 85.56 215 SER A C 1
ATOM 1713 O O . SER A 1 215 ? 13.095 4.383 13.816 1.00 85.56 215 SER A O 1
ATOM 1715 N N . VAL A 1 216 ? 14.974 3.268 13.257 1.00 85.38 216 VAL A N 1
ATOM 1716 C CA . VAL A 1 216 ? 15.491 3.094 14.625 1.00 85.38 216 VAL A CA 1
ATOM 1717 C C . VAL A 1 216 ? 15.753 4.457 15.269 1.00 85.38 216 VAL A C 1
ATOM 1719 O O . VAL A 1 216 ? 15.314 4.716 16.385 1.00 85.38 216 VAL A O 1
ATOM 1722 N N . ALA A 1 217 ? 16.417 5.368 14.550 1.00 85.00 217 ALA A N 1
ATOM 1723 C CA . ALA A 1 217 ? 16.674 6.722 15.036 1.00 85.00 217 ALA A CA 1
ATOM 1724 C C . ALA A 1 217 ? 15.371 7.496 15.282 1.00 85.00 217 ALA A C 1
ATOM 1726 O O . ALA A 1 217 ? 15.243 8.200 16.284 1.00 85.00 217 ALA A O 1
ATOM 1727 N N . ARG A 1 218 ? 14.383 7.351 14.389 1.00 85.75 218 ARG A N 1
ATOM 1728 C CA . ARG A 1 218 ? 13.057 7.949 14.574 1.00 85.75 218 ARG A CA 1
ATOM 1729 C C . ARG A 1 218 ? 12.365 7.415 15.830 1.00 85.75 218 ARG A C 1
ATOM 1731 O O . ARG A 1 218 ? 11.835 8.226 16.582 1.00 85.75 218 ARG A O 1
ATOM 1738 N N . GLN A 1 219 ? 12.386 6.101 16.055 1.00 83.50 219 GLN A N 1
ATOM 1739 C CA . GLN A 1 219 ? 11.750 5.482 17.219 1.00 83.50 219 GLN A CA 1
ATOM 1740 C C . GLN A 1 219 ? 12.419 5.923 18.524 1.00 83.50 219 GLN A C 1
ATOM 1742 O O . GLN A 1 219 ? 11.742 6.392 19.430 1.00 83.50 219 GLN A O 1
ATOM 1747 N N . ALA A 1 220 ? 13.753 5.907 18.580 1.00 82.25 220 ALA A N 1
ATOM 1748 C CA . ALA A 1 220 ? 14.496 6.353 19.758 1.00 82.25 220 ALA A CA 1
ATOM 1749 C C . ALA A 1 220 ? 14.181 7.813 20.150 1.00 82.25 220 ALA A C 1
ATOM 1751 O O . ALA A 1 220 ? 14.135 8.151 21.336 1.00 82.25 220 ALA A O 1
ATOM 1752 N N . ASN A 1 221 ? 13.941 8.683 19.160 1.00 81.38 221 ASN A N 1
ATOM 1753 C CA . ASN A 1 221 ? 13.502 10.057 19.404 1.00 81.38 221 ASN A CA 1
ATOM 1754 C C . ASN A 1 221 ? 12.083 10.122 19.990 1.00 81.38 221 ASN A C 1
ATOM 1756 O O . ASN A 1 221 ? 11.853 10.931 20.886 1.00 81.38 221 ASN A O 1
ATOM 1760 N N . ALA A 1 222 ? 11.151 9.301 19.497 1.00 78.94 222 ALA A N 1
ATOM 1761 C CA . ALA A 1 222 ? 9.778 9.240 20.005 1.00 78.94 222 ALA A CA 1
ATOM 1762 C C . ALA A 1 222 ? 9.750 8.752 21.465 1.00 78.94 222 ALA A C 1
ATOM 1764 O O . ALA A 1 222 ? 9.260 9.462 22.346 1.00 78.94 222 ALA A O 1
ATOM 1765 N N . ASP A 1 223 ? 10.436 7.638 21.745 1.00 79.94 223 ASP A N 1
ATOM 1766 C CA . ASP A 1 223 ? 10.527 7.038 23.082 1.00 79.94 223 ASP A CA 1
ATOM 1767 C C . ASP A 1 223 ? 11.099 8.022 24.119 1.00 79.94 223 ASP A C 1
ATOM 1769 O O . ASP A 1 223 ? 10.625 8.105 25.253 1.00 79.94 223 ASP A O 1
ATOM 1773 N N . SER A 1 224 ? 12.105 8.812 23.726 1.00 72.44 224 SER A N 1
ATOM 1774 C CA . SER A 1 224 ? 12.747 9.806 24.602 1.00 72.44 224 SER A CA 1
ATOM 1775 C C . SER A 1 224 ? 11.847 11.003 24.927 1.00 72.44 224 SER A C 1
ATOM 1777 O O . SER A 1 224 ? 12.085 11.701 25.914 1.00 72.44 224 SER A O 1
ATOM 1779 N N . LEU A 1 225 ? 10.840 11.267 24.093 1.00 70.12 225 LEU A N 1
ATOM 1780 C CA . LEU A 1 225 ? 9.914 12.390 24.232 1.00 70.12 225 LEU A CA 1
ATOM 1781 C C . LEU A 1 225 ? 8.570 11.980 24.861 1.00 70.12 225 LEU A C 1
ATOM 1783 O O . LEU A 1 225 ? 7.766 12.860 25.165 1.00 70.12 225 LEU A O 1
ATOM 1787 N N . GLY A 1 226 ? 8.340 10.682 25.103 1.00 57.59 226 GLY A N 1
ATOM 1788 C CA . GLY A 1 226 ? 7.092 10.169 25.678 1.00 57.59 226 GLY A CA 1
ATOM 1789 C C . GLY A 1 226 ? 5.876 10.355 24.765 1.00 57.59 226 GLY A C 1
ATOM 1790 O O . GLY A 1 226 ? 4.766 10.534 25.268 1.00 57.59 226 GLY A O 1
ATOM 1791 N N . ILE A 1 227 ? 6.110 10.367 23.450 1.00 49.62 227 ILE A N 1
ATOM 1792 C CA . ILE A 1 227 ? 5.105 10.468 22.381 1.00 49.62 227 ILE A CA 1
ATOM 1793 C C . ILE A 1 227 ? 5.083 9.188 21.566 1.00 49.62 227 ILE A C 1
ATOM 1795 O O . ILE A 1 227 ? 6.179 8.633 21.338 1.00 49.62 227 ILE A O 1
#

Solvent-accessible surface area (backbone atoms only — not comparable to full-atom values): 12653 Å² total; per-residue (Å²): 129,86,77,81,79,72,80,75,67,76,46,69,36,64,47,70,68,43,51,53,58,51,51,65,74,45,71,91,59,44,60,36,17,32,33,34,30,46,59,83,63,69,60,44,17,54,27,38,72,68,52,58,91,91,52,67,58,65,64,51,41,53,52,52,50,53,51,44,55,69,71,43,55,90,76,52,93,66,82,68,88,35,66,38,46,44,49,53,52,38,43,74,74,66,46,58,36,41,47,41,76,29,14,67,38,61,63,55,13,48,39,51,13,34,77,72,40,53,100,85,42,40,15,23,39,34,40,34,61,44,80,90,59,54,75,50,62,58,86,51,59,76,85,77,43,91,54,75,34,34,34,64,72,91,84,61,56,69,35,43,59,56,44,42,46,32,32,38,43,38,61,56,22,67,50,61,68,82,57,95,51,51,45,37,28,36,27,42,53,90,24,32,66,60,45,41,54,52,37,35,74,73,64,57,34,68,42,59,49,39,66,50,70,71,27,50,55,52,48,57,53,30,65,75,68,80,98

Sequence (227 aa):
MPRQVKPTANGVIAEIADLLALLRRHQDGIFLYRGEDAASYPLRPKLGRQVPKEFDWSDIEETLIDAFKRRGAPYLTSRPRSELQWLTLAQHHGLATRLLDWTQNPLVALFFAVATADATSDCVLYALRTDEMLYVDDSESPFALGKVVLHEPSHVSPRVTAQRGVFSIHPDPTVAYKSKFLERWVVKRESVVQLLVDVETLGITYEAMFPGLDSVARQANADSLGI